Protein AF-Q1WTJ3-F1 (afdb_monomer_lite)

pLDDT: mean 70.71, std 21.6, range [23.3, 94.62]

Sequence (331 aa):
MAYNENQNPNLGESTILMFKDIYRYGKRMGRADYWWGMLGIAILTFIDILVYSLIPETWLGDCLCSGIALVLFLAYLSATARRLRDVGYSGWLTLMAIIPYCIGSVILLFFTIKPSKQESNAYLEDTQSSTGKFFTQSKNMIFGTLAAIALLFGAVYAASNYSNDGSKGSNYSSTTSTGDDDLNDTSSDEDDDDDYDDDDDESSSSSESSSSEESDEEDESSSSSEIEESYDPNITWDELARNPKNHEGDNIQISGSVMQVDEDSKVLLVEMNGDVDQLVQVDLNSSNSNNRILEGDYVTVKGMYFGVTSYTTVMGDKNTVPEIDASDVSR

InterPro domains:
  IPR008523 Protein of unknown function DUF805 [PF05656] (27-123)
  IPR008523 Protein of unknown function DUF805 [PTHR34980] (26-131)

Secondary structure (DSSP, 8-state):
------SS--HHHHHHHHHHTTT-TT----HHHHHHHHHHHHHHHHHHHHHHTTS-S-HHHHHHHHHHHHHHHHHHHHHHHHHHHHHTS-GGGGGGGGSTTTHHHHHHHHHHHSPP--SS-GGGS-PPPHHHHHTTS-TTHHHHHHHHHHHHHHHHHHHHHHTSSS-----------------------------------------------------------------BS---HHHHHH-GGGTTT-EEEEEEEEEEEETTTTEEEEEETT-TTSEEEEE--TTS--S---TT-EEEEEEEEEEEEEEE-TTS-EEEEEEEEEEEEE-

Organism: Ligilactobacillus salivarius (strain UCC118) (NCBI:txid362948)

Foldseek 3Di:
DDAPEDPDQALVVLLVVLLQCLLVLLHAYDLSSLVSNVVNLVVVLVVLVVVLVVDPPDLLNVLLSVLSVVLSVSSVLSSLLNLLLQQQHHSVLSCLVVPPPCPSVVVSVVSSPDHGDPPPRPSPPPDDDPVSCVVNVDRCCSVVSSVVSSVVSVVVVVVVVVVPVDDPDDDPDDDDDDDDDDDDDDDDDDDDDDDDDDDDDDDDDDDDDDDDDDDDDDDDDDDDDDDPQPADAPDDLCCLQVPVVVQAFPWHKFKFFFADADPVQRKTWGDGPPDPVSIEIEREDPPECPDDDDGGDIKMFIFGWRGWDWDADPVRDIDIGTYGHTPDMDD

Structure (mmCIF, N/CA/C/O backbone):
data_AF-Q1WTJ3-F1
#
_entry.id   AF-Q1WTJ3-F1
#
loop_
_atom_site.group_PDB
_atom_site.id
_atom_site.type_symbol
_atom_site.label_atom_id
_atom_site.label_alt_id
_atom_site.label_comp_id
_atom_site.label_asym_id
_atom_site.label_entity_id
_atom_site.label_seq_id
_atom_site.pdbx_PDB_ins_code
_atom_site.Cartn_x
_atom_site.Cartn_y
_atom_site.Cartn_z
_atom_site.occupancy
_atom_site.B_iso_or_equiv
_atom_site.auth_seq_id
_atom_site.auth_comp_id
_atom_site.auth_asym_id
_atom_site.auth_atom_id
_atom_site.pdbx_PDB_model_num
ATOM 1 N N . MET A 1 1 ? -22.064 18.129 -0.227 1.00 50.03 1 MET A N 1
ATOM 2 C CA . MET A 1 1 ? -20.802 18.555 -0.886 1.00 50.03 1 MET A CA 1
ATOM 3 C C . MET A 1 1 ? -21.007 18.583 -2.398 1.00 50.03 1 MET A C 1
ATOM 5 O O . MET A 1 1 ? -21.798 17.779 -2.880 1.00 50.03 1 MET A O 1
ATOM 9 N N . ALA A 1 2 ? -20.352 19.488 -3.133 1.00 46.38 2 ALA A N 1
ATOM 10 C CA . ALA A 1 2 ? -20.437 19.521 -4.599 1.00 46.38 2 ALA A CA 1
ATOM 11 C C . ALA A 1 2 ? -19.743 18.298 -5.230 1.00 46.38 2 ALA A C 1
ATOM 13 O O . ALA A 1 2 ? -18.789 17.765 -4.659 1.00 46.38 2 ALA A O 1
ATOM 14 N N . TYR A 1 3 ? -20.207 17.867 -6.405 1.00 57.31 3 TYR A N 1
ATOM 15 C CA . TYR A 1 3 ? -19.486 16.878 -7.205 1.00 57.31 3 TYR A CA 1
ATOM 16 C C . TYR A 1 3 ? -18.145 17.457 -7.677 1.00 57.31 3 TYR A C 1
ATOM 18 O O . TYR A 1 3 ? -18.071 18.607 -8.103 1.00 57.31 3 TYR A O 1
ATOM 26 N N . ASN A 1 4 ? -17.096 16.634 -7.661 1.00 61.53 4 ASN A N 1
ATOM 27 C CA . ASN A 1 4 ? -15.851 16.882 -8.391 1.00 61.53 4 ASN A CA 1
ATOM 28 C C . ASN A 1 4 ? -16.052 16.376 -9.835 1.00 61.53 4 ASN A C 1
ATOM 30 O O . ASN A 1 4 ? -15.352 15.473 -10.280 1.00 61.53 4 ASN A O 1
ATOM 34 N N . GLU A 1 5 ? -17.095 16.883 -10.498 1.00 62.84 5 GLU A N 1
ATOM 35 C CA . GLU A 1 5 ? -17.446 16.600 -11.894 1.00 62.84 5 GLU A CA 1
ATOM 36 C C . GLU A 1 5 ? -16.882 17.711 -12.777 1.00 62.84 5 GLU A C 1
ATOM 38 O O . GLU A 1 5 ? -17.063 18.896 -12.477 1.00 62.84 5 GLU A O 1
ATOM 43 N N . ASN A 1 6 ? -16.204 17.348 -13.866 1.00 66.62 6 ASN A N 1
ATOM 44 C CA . ASN A 1 6 ? -15.847 18.336 -14.879 1.00 66.62 6 ASN A CA 1
ATOM 45 C C . ASN A 1 6 ? -17.093 18.653 -15.726 1.00 66.62 6 ASN A C 1
ATOM 47 O O . ASN A 1 6 ? -17.846 17.749 -16.084 1.00 66.62 6 ASN A O 1
ATOM 51 N N . GLN A 1 7 ? -17.324 19.926 -16.066 1.00 67.50 7 GLN A N 1
ATOM 52 C CA . GLN A 1 7 ? -18.490 20.323 -16.873 1.00 67.50 7 GLN A CA 1
ATOM 53 C C . GLN A 1 7 ? -18.476 19.674 -18.264 1.00 67.50 7 GLN A C 1
ATOM 55 O O . GLN A 1 7 ? -19.534 19.387 -18.817 1.00 67.50 7 GLN A O 1
ATOM 60 N N . ASN A 1 8 ? -17.280 19.417 -18.802 1.00 76.31 8 ASN A N 1
ATOM 61 C CA . ASN A 1 8 ? -17.065 18.660 -20.030 1.00 76.31 8 ASN A CA 1
ATOM 62 C C . ASN A 1 8 ? -16.080 17.513 -19.730 1.00 76.31 8 ASN A C 1
ATOM 64 O O . ASN A 1 8 ? -14.866 17.716 -19.832 1.00 76.31 8 ASN A O 1
ATOM 68 N N . PRO A 1 9 ? -16.565 16.333 -19.302 1.00 76.94 9 PRO A N 1
ATOM 69 C CA . PRO A 1 9 ? -15.709 15.207 -18.948 1.00 76.94 9 PRO A CA 1
ATOM 70 C C . PRO A 1 9 ? -15.077 14.623 -20.218 1.00 76.94 9 PRO A C 1
ATOM 72 O O . PRO A 1 9 ? -15.776 14.161 -21.121 1.00 76.94 9 PRO A O 1
ATOM 75 N N . ASN A 1 10 ? -13.748 14.674 -20.277 1.00 86.88 10 ASN A N 1
ATOM 76 C CA . ASN A 1 10 ? -12.915 14.333 -21.429 1.00 86.88 10 ASN A CA 1
ATOM 77 C C . ASN A 1 10 ? -11.779 13.408 -20.980 1.00 86.88 10 ASN A C 1
ATOM 79 O O . ASN A 1 10 ? -11.261 13.583 -19.878 1.00 86.88 10 ASN A O 1
ATOM 83 N N . LEU A 1 11 ? -11.319 12.510 -21.862 1.00 87.19 11 LEU A N 1
ATOM 84 C CA . LEU A 1 11 ? -10.257 11.525 -21.591 1.00 87.19 11 LEU A CA 1
ATOM 85 C C . LEU A 1 11 ? -9.095 12.082 -20.744 1.00 87.19 11 LEU A C 1
ATOM 87 O O . LEU A 1 11 ? -8.837 11.574 -19.656 1.00 87.19 11 LEU A O 1
ATOM 91 N N . GLY A 1 12 ? -8.422 13.140 -21.212 1.00 84.50 12 GLY A N 1
ATOM 92 C CA . GLY A 1 12 ? -7.275 13.732 -20.512 1.00 84.50 12 GLY A CA 1
ATOM 93 C C . GLY A 1 12 ? -7.642 14.351 -19.160 1.00 84.50 12 GLY A C 1
ATOM 94 O O . GLY A 1 12 ? -7.034 14.014 -18.149 1.00 84.50 12 GLY A O 1
ATOM 95 N N . GLU A 1 13 ? -8.672 15.199 -19.125 1.00 85.12 13 GLU A N 1
ATOM 96 C CA . GLU A 1 13 ? -9.146 15.878 -17.910 1.00 85.12 13 GLU A CA 1
ATOM 97 C C . GLU A 1 13 ? -9.541 14.894 -16.804 1.00 85.12 13 GLU A C 1
ATOM 99 O O . GLU A 1 13 ? -9.054 14.993 -15.679 1.00 85.12 13 GLU A O 1
ATOM 104 N N . SER A 1 14 ? -10.383 13.910 -17.123 1.00 85.25 14 SER A N 1
ATOM 105 C CA . SER A 1 14 ? -10.870 12.922 -16.158 1.00 85.25 14 SER A CA 1
ATOM 106 C C . SER A 1 14 ? -9.753 11.978 -15.687 1.00 85.25 14 SER A C 1
ATOM 108 O O . SER A 1 14 ? -9.741 11.561 -14.530 1.00 85.25 14 SER A O 1
ATOM 110 N N . THR A 1 15 ? -8.760 11.701 -16.538 1.00 85.56 15 THR A N 1
ATOM 111 C CA . THR A 1 15 ? -7.556 10.935 -16.167 1.00 85.56 15 THR A CA 1
ATOM 112 C C . THR A 1 15 ? -6.660 11.734 -15.218 1.00 85.56 15 THR A C 1
ATOM 114 O O . THR A 1 15 ? -6.313 11.251 -14.141 1.00 85.56 15 THR A O 1
ATOM 117 N N . ILE A 1 16 ? -6.354 12.994 -15.548 1.00 84.69 16 ILE A N 1
ATOM 118 C CA . ILE A 1 16 ? -5.604 13.913 -14.674 1.00 84.69 16 ILE A CA 1
ATOM 119 C C . ILE A 1 16 ? -6.334 14.099 -13.335 1.00 84.69 16 ILE A C 1
ATOM 121 O O . ILE A 1 16 ? -5.693 14.171 -12.287 1.00 84.69 16 ILE A O 1
ATOM 125 N N . LEU A 1 17 ? -7.671 14.131 -13.341 1.00 82.75 17 LEU A N 1
ATOM 126 C CA . LEU A 1 17 ? -8.494 14.184 -12.135 1.00 82.75 17 LEU A CA 1
ATOM 127 C C . LEU A 1 17 ? -8.312 12.939 -11.255 1.00 82.75 17 LEU A C 1
ATOM 129 O O . LEU A 1 17 ? -8.154 13.092 -10.044 1.00 82.75 17 LEU A O 1
ATOM 133 N N . MET A 1 18 ? -8.272 11.735 -11.843 1.00 83.44 18 MET A N 1
ATOM 134 C CA . MET A 1 18 ? -7.990 10.501 -11.100 1.00 83.44 18 MET A CA 1
ATOM 135 C C . MET A 1 18 ? -6.618 10.542 -10.420 1.00 83.44 18 MET A C 1
ATOM 137 O O . MET A 1 18 ? -6.564 10.294 -9.217 1.00 83.44 18 MET A O 1
ATOM 141 N N . PHE A 1 19 ? -5.549 10.914 -11.141 1.00 84.12 19 PHE A N 1
ATOM 142 C CA . PHE A 1 19 ? -4.192 11.023 -10.579 1.00 84.12 19 PHE A CA 1
ATOM 143 C C . PHE A 1 19 ? -4.094 12.094 -9.482 1.00 84.12 19 PHE A C 1
ATOM 145 O O . PHE A 1 19 ? -3.638 11.820 -8.372 1.00 84.12 19 PHE A O 1
ATOM 152 N N . LYS A 1 20 ? -4.586 13.308 -9.754 1.00 82.62 20 LYS A N 1
ATOM 153 C CA . LYS A 1 20 ? -4.566 14.452 -8.823 1.00 82.62 20 LYS A CA 1
ATOM 154 C C . LYS A 1 20 ? -5.267 14.164 -7.491 1.00 82.62 20 LYS A C 1
ATOM 156 O O . LYS A 1 20 ? -4.899 14.739 -6.468 1.00 82.62 20 LYS A O 1
ATOM 161 N N . ASP A 1 21 ? -6.288 13.309 -7.505 1.00 81.00 21 ASP A N 1
ATOM 162 C CA . ASP A 1 21 ? -7.094 12.979 -6.333 1.00 81.00 21 ASP A CA 1
ATOM 163 C C . ASP A 1 21 ? -6.850 11.552 -5.779 1.00 81.00 21 ASP A C 1
ATOM 165 O O . ASP A 1 21 ? -7.621 11.149 -4.909 1.00 81.00 21 ASP A O 1
ATOM 169 N N . ILE A 1 22 ? -5.793 10.809 -6.187 1.00 80.94 22 ILE A N 1
ATOM 170 C CA . ILE A 1 22 ? -5.495 9.414 -5.741 1.00 80.94 22 ILE A CA 1
ATOM 171 C C . ILE A 1 22 ? -5.757 9.222 -4.240 1.00 80.94 22 ILE A C 1
ATOM 173 O O . ILE A 1 22 ? -6.676 8.505 -3.845 1.00 80.94 22 ILE A O 1
ATOM 177 N N . TYR A 1 23 ? -5.029 9.952 -3.401 1.00 77.75 23 TYR A N 1
ATOM 178 C CA . TYR A 1 23 ? -5.097 9.815 -1.944 1.00 77.75 23 TYR A CA 1
ATOM 179 C C . TYR A 1 23 ? -6.317 10.534 -1.326 1.00 77.75 23 TYR A C 1
ATOM 181 O O . TYR A 1 23 ? -6.613 10.383 -0.143 1.00 77.75 23 TYR A O 1
ATOM 189 N N . ARG A 1 24 ? -7.072 11.314 -2.118 1.00 75.06 24 ARG A N 1
ATOM 190 C CA . ARG A 1 24 ? -8.213 12.138 -1.675 1.00 75.06 24 ARG A CA 1
ATOM 191 C C . ARG A 1 24 ? -9.507 11.322 -1.668 1.00 75.06 24 ARG A C 1
ATOM 193 O O . ARG A 1 24 ? -10.434 11.565 -2.437 1.00 75.06 24 ARG A O 1
ATOM 200 N N . TYR A 1 25 ? -9.572 10.344 -0.767 1.00 67.62 25 TYR A N 1
ATOM 201 C CA . TYR A 1 25 ? -10.666 9.367 -0.678 1.00 67.62 25 TYR A CA 1
ATOM 202 C C . TYR A 1 25 ? -12.051 9.954 -0.358 1.00 67.62 25 TYR A C 1
ATOM 204 O O . TYR A 1 25 ? -13.052 9.405 -0.810 1.00 67.62 25 TYR A O 1
ATOM 212 N N . GLY A 1 26 ? -12.123 11.080 0.360 1.00 64.06 26 GLY A N 1
ATOM 213 C CA . GLY A 1 26 ? -13.377 11.778 0.701 1.00 64.06 26 GLY A CA 1
ATOM 214 C C . GLY A 1 26 ? -13.962 12.641 -0.431 1.00 64.06 26 GLY A C 1
ATOM 215 O O . GLY A 1 26 ? -14.617 13.643 -0.161 1.00 64.06 26 GLY A O 1
ATOM 216 N N . LYS A 1 27 ? -13.666 12.327 -1.699 1.00 71.25 27 LYS A N 1
ATOM 217 C CA . LYS A 1 27 ? -14.200 13.027 -2.880 1.00 71.25 27 LYS A CA 1
ATOM 218 C C . LYS A 1 27 ? -15.132 12.124 -3.687 1.00 71.25 27 LYS A C 1
ATOM 220 O O . LYS A 1 27 ? -14.798 10.978 -3.973 1.00 71.25 27 LYS A O 1
ATOM 225 N N . ARG A 1 28 ? -16.255 12.700 -4.121 1.00 72.25 28 ARG A N 1
ATOM 226 C CA . ARG A 1 28 ? -17.214 12.105 -5.067 1.00 72.25 28 ARG A CA 1
ATOM 227 C C . ARG A 1 28 ? -16.708 12.222 -6.504 1.00 72.25 28 ARG A C 1
ATOM 229 O O . ARG A 1 28 ? -16.070 13.221 -6.827 1.00 72.25 28 ARG A O 1
ATOM 236 N N . MET A 1 29 ? -17.029 11.265 -7.369 1.00 76.44 29 MET A N 1
ATOM 237 C CA . MET A 1 29 ? -16.642 11.261 -8.782 1.00 76.44 29 MET A CA 1
ATOM 238 C C . MET A 1 29 ? -17.829 10.905 -9.688 1.00 76.44 29 MET A C 1
ATOM 240 O O . MET A 1 29 ? -18.529 9.909 -9.480 1.00 76.44 29 MET A O 1
ATOM 244 N N . GLY A 1 30 ? -18.055 11.734 -10.709 1.00 77.94 30 GLY A N 1
ATOM 245 C CA . GLY A 1 30 ? -19.142 11.542 -11.665 1.00 77.94 30 GLY A CA 1
ATOM 246 C C . GLY A 1 30 ? -19.011 10.255 -12.470 1.00 77.94 30 GLY A C 1
ATOM 247 O O . GLY A 1 30 ? -17.920 9.707 -12.634 1.00 77.94 30 GLY A O 1
ATOM 248 N N . ARG A 1 31 ? -20.129 9.762 -13.021 1.00 82.44 31 ARG A N 1
ATOM 249 C CA . ARG A 1 31 ? -20.095 8.531 -13.837 1.00 82.44 31 ARG A CA 1
ATOM 250 C C . ARG A 1 31 ? -19.267 8.720 -15.108 1.00 82.44 31 ARG A C 1
ATOM 252 O O . ARG A 1 31 ? -18.535 7.814 -15.485 1.00 82.44 31 ARG A O 1
ATOM 259 N N . ALA A 1 32 ? -19.392 9.881 -15.748 1.00 83.50 32 ALA A N 1
ATOM 260 C CA . ALA A 1 32 ? -18.650 10.207 -16.960 1.00 83.50 32 ALA A CA 1
ATOM 261 C C . ALA A 1 32 ? -17.147 10.338 -16.675 1.00 83.50 32 ALA A C 1
ATOM 263 O O . ALA A 1 32 ? -16.358 9.689 -17.353 1.00 83.50 32 ALA A O 1
ATOM 264 N N . ASP A 1 33 ? -16.758 11.073 -15.626 1.00 83.75 33 ASP A N 1
ATOM 265 C CA . ASP A 1 33 ? -15.355 11.169 -15.201 1.00 83.75 33 ASP A CA 1
ATOM 266 C C . ASP A 1 33 ? -14.764 9.808 -14.797 1.00 83.75 33 ASP A C 1
ATOM 268 O O . ASP A 1 33 ? -13.623 9.511 -15.146 1.00 83.75 33 ASP A O 1
ATOM 272 N N . TYR A 1 34 ? -15.542 8.934 -14.141 1.00 87.31 34 TYR A N 1
ATOM 273 C CA . TYR A 1 34 ? -15.110 7.559 -13.879 1.00 87.31 34 TYR A CA 1
ATOM 274 C C . TYR A 1 34 ? -14.820 6.798 -15.179 1.00 87.31 34 TYR A C 1
ATOM 276 O O . TYR A 1 34 ? -13.725 6.268 -15.325 1.00 87.31 34 TYR A O 1
ATOM 284 N N . TRP A 1 35 ? -15.747 6.757 -16.142 1.00 88.56 35 TRP A N 1
ATOM 285 C CA . TRP A 1 35 ? -15.538 5.984 -17.375 1.00 88.56 35 TRP A CA 1
ATOM 286 C C . TRP A 1 35 ? -14.456 6.572 -18.293 1.00 88.56 35 TRP A C 1
ATOM 288 O O . TRP A 1 35 ? -13.685 5.808 -18.871 1.00 88.56 35 TRP A O 1
ATOM 298 N N . TRP A 1 36 ? -14.332 7.900 -18.382 1.00 89.06 36 TRP A N 1
ATOM 299 C CA . TRP A 1 36 ? -13.250 8.541 -19.137 1.00 89.06 36 TRP A CA 1
ATOM 300 C C . TRP A 1 36 ? -11.880 8.340 -18.487 1.00 89.06 36 TRP A C 1
ATOM 302 O O . TRP A 1 36 ? -10.930 8.002 -19.188 1.00 89.06 36 TRP A O 1
ATOM 312 N N . GLY A 1 37 ? -11.765 8.483 -17.163 1.00 88.44 37 GLY A N 1
ATOM 313 C CA . GLY A 1 37 ? -10.508 8.206 -16.463 1.00 88.44 37 GLY A CA 1
ATOM 314 C C . GLY A 1 37 ? -10.137 6.718 -16.479 1.00 88.44 37 GLY A C 1
ATOM 315 O O . GLY A 1 37 ? -8.971 6.387 -16.664 1.00 88.44 37 GLY A O 1
ATOM 316 N N . MET A 1 38 ? -11.119 5.809 -16.399 1.00 88.06 38 MET A N 1
ATOM 317 C CA . MET A 1 38 ? -10.906 4.365 -16.586 1.00 88.06 38 MET A CA 1
ATOM 318 C C . MET A 1 38 ? -10.347 4.042 -17.976 1.00 88.06 38 MET A C 1
ATOM 320 O O . MET A 1 38 ? -9.427 3.235 -18.087 1.00 88.06 38 MET A O 1
ATOM 324 N N . LEU A 1 39 ? -10.868 4.681 -19.031 1.00 89.81 39 LEU A N 1
ATOM 325 C CA . LEU A 1 39 ? -10.349 4.528 -20.391 1.00 89.81 39 LEU A CA 1
ATOM 326 C C . LEU A 1 39 ? -8.919 5.078 -20.518 1.00 89.81 39 LEU A C 1
ATOM 328 O O . LEU A 1 39 ? -8.086 4.463 -21.177 1.00 89.81 39 LEU A O 1
ATOM 332 N N . GLY A 1 40 ? -8.609 6.197 -19.858 1.00 90.31 40 GLY A N 1
ATOM 333 C CA . GLY A 1 40 ? -7.256 6.753 -19.837 1.00 90.31 40 GLY A CA 1
ATOM 334 C C . GLY A 1 40 ? -6.251 5.886 -19.081 1.00 90.31 40 GLY A C 1
ATOM 335 O O . GLY A 1 40 ? -5.160 5.656 -19.595 1.00 90.31 40 GLY A O 1
ATOM 336 N N . ILE A 1 41 ? -6.622 5.332 -17.920 1.00 90.25 41 ILE A N 1
ATOM 337 C CA . ILE A 1 41 ? -5.793 4.347 -17.206 1.00 90.25 41 ILE A CA 1
ATOM 338 C C . ILE A 1 41 ? -5.574 3.106 -18.081 1.00 90.25 41 ILE A C 1
ATOM 340 O O . ILE A 1 41 ? -4.437 2.672 -18.207 1.00 90.25 41 ILE A O 1
ATOM 344 N N . ALA A 1 42 ? -6.612 2.587 -18.748 1.00 90.62 42 ALA A N 1
ATOM 345 C CA . ALA A 1 42 ? -6.483 1.435 -19.645 1.00 90.62 42 ALA A CA 1
ATOM 346 C C . ALA A 1 42 ? -5.518 1.697 -20.822 1.00 90.62 42 ALA A C 1
ATOM 348 O O . ALA A 1 42 ? -4.716 0.831 -21.172 1.00 90.62 42 ALA A O 1
ATOM 349 N N . ILE A 1 43 ? -5.551 2.904 -21.402 1.00 93.00 43 ILE A N 1
ATOM 350 C CA . ILE A 1 43 ? -4.598 3.333 -22.438 1.00 93.00 43 ILE A CA 1
ATOM 351 C C . ILE A 1 43 ? -3.179 3.440 -21.866 1.00 93.00 43 ILE A C 1
ATOM 353 O O . ILE A 1 43 ? -2.243 2.963 -22.501 1.00 93.00 43 ILE A O 1
ATOM 357 N N . LEU A 1 44 ? -3.005 4.005 -20.667 1.00 91.88 44 LEU A N 1
ATOM 358 C CA . LEU A 1 44 ? -1.695 4.092 -20.014 1.00 91.88 44 LEU A CA 1
ATOM 359 C C . LEU A 1 44 ? -1.121 2.706 -19.694 1.00 91.88 44 LEU A C 1
ATOM 361 O O . LEU A 1 44 ? 0.037 2.469 -20.010 1.00 91.88 44 LEU A O 1
ATOM 365 N N . THR A 1 45 ? -1.919 1.764 -19.178 1.00 90.62 45 THR A N 1
ATOM 366 C CA . THR A 1 45 ? -1.469 0.375 -18.961 1.00 90.62 45 THR A CA 1
ATOM 367 C C . THR A 1 45 ? -1.144 -0.346 -20.269 1.00 90.62 45 THR A C 1
ATOM 369 O O . THR A 1 45 ? -0.244 -1.174 -20.302 1.00 90.62 45 THR A O 1
ATOM 372 N N . PHE A 1 46 ? -1.839 -0.035 -21.369 1.00 93.12 46 PHE A N 1
ATOM 373 C CA . PHE A 1 46 ? -1.506 -0.604 -22.676 1.00 93.12 46 PHE A CA 1
ATOM 374 C C . PHE A 1 46 ? -0.189 -0.038 -23.228 1.00 93.12 46 PHE A C 1
ATOM 376 O O . PHE A 1 46 ? 0.604 -0.786 -23.789 1.00 93.12 46 PHE A O 1
ATOM 383 N N . ILE A 1 47 ? 0.067 1.262 -23.040 1.00 92.50 47 ILE A N 1
ATOM 384 C CA . ILE A 1 47 ? 1.346 1.896 -23.392 1.00 92.50 47 ILE A CA 1
ATOM 385 C C . ILE A 1 47 ? 2.484 1.317 -22.545 1.00 92.50 47 ILE A C 1
ATOM 387 O O . ILE A 1 47 ? 3.532 1.012 -23.097 1.00 92.50 47 ILE A O 1
ATOM 391 N N . ASP A 1 48 ? 2.270 1.125 -21.244 1.00 90.44 48 ASP A N 1
ATOM 392 C CA . ASP A 1 48 ? 3.235 0.535 -20.308 1.00 90.44 48 ASP A CA 1
ATOM 393 C C . ASP A 1 48 ? 3.638 -0.893 -20.729 1.00 90.44 48 ASP A C 1
ATOM 395 O O . ASP A 1 48 ? 4.819 -1.177 -20.908 1.00 90.44 48 ASP A O 1
ATOM 399 N N . ILE A 1 49 ? 2.661 -1.753 -21.049 1.00 90.56 49 ILE A N 1
ATOM 400 C CA . ILE A 1 49 ? 2.897 -3.110 -21.584 1.00 90.56 49 ILE A CA 1
ATOM 401 C C . ILE A 1 49 ? 3.618 -3.081 -22.947 1.00 90.56 49 ILE A C 1
ATOM 403 O O . ILE A 1 49 ? 4.471 -3.926 -23.219 1.00 90.56 49 ILE A O 1
ATOM 407 N N . LEU A 1 50 ? 3.293 -2.118 -23.817 1.00 92.56 50 LEU A N 1
ATOM 408 C CA . LEU A 1 50 ? 3.942 -1.956 -25.125 1.00 92.56 50 LEU A CA 1
ATOM 409 C C . LEU A 1 50 ? 5.407 -1.516 -24.958 1.00 92.56 50 LEU A C 1
ATOM 411 O O . LEU A 1 50 ? 6.288 -2.061 -25.614 1.00 92.56 50 LEU A O 1
ATOM 415 N N . VAL A 1 51 ? 5.671 -0.569 -24.053 1.00 89.62 51 VAL A N 1
ATOM 416 C CA . VAL A 1 51 ? 7.021 -0.109 -23.696 1.00 89.62 51 VAL A CA 1
ATOM 417 C C . VAL A 1 51 ? 7.835 -1.244 -23.081 1.00 89.62 51 VAL A C 1
ATOM 419 O O . VAL A 1 51 ? 8.964 -1.457 -23.515 1.00 89.62 51 VAL A O 1
ATOM 422 N N . TYR A 1 52 ? 7.254 -2.018 -22.160 1.00 88.44 52 TYR A N 1
ATOM 423 C CA . TYR A 1 52 ? 7.884 -3.212 -21.593 1.00 88.44 52 TYR A CA 1
ATOM 424 C C . TYR A 1 52 ? 8.313 -4.193 -22.696 1.00 88.44 52 TYR A C 1
ATOM 426 O O . TYR A 1 52 ? 9.485 -4.532 -22.797 1.00 88.44 52 TYR A O 1
ATOM 434 N N . SER A 1 53 ? 7.410 -4.517 -23.629 1.00 87.88 53 SER A N 1
ATOM 435 C CA . SER A 1 53 ? 7.679 -5.392 -24.784 1.00 87.88 53 SER A CA 1
ATOM 436 C C . SER A 1 53 ? 8.685 -4.841 -25.822 1.00 87.88 53 SER A C 1
ATOM 438 O O . SER A 1 53 ? 8.944 -5.516 -26.823 1.00 87.88 53 SER A O 1
ATOM 440 N N . LEU A 1 54 ? 9.217 -3.625 -25.646 1.00 88.38 54 LEU A N 1
ATOM 441 C CA . LEU A 1 54 ? 10.234 -3.007 -26.513 1.00 88.38 54 LEU A CA 1
ATOM 442 C C . LEU A 1 54 ? 11.580 -2.770 -25.811 1.00 88.38 54 LEU A C 1
ATOM 444 O O . LEU A 1 54 ? 12.576 -2.505 -26.489 1.00 88.38 54 LEU A O 1
ATOM 448 N N . ILE A 1 55 ? 11.618 -2.823 -24.481 1.00 86.62 55 ILE A N 1
ATOM 449 C CA . ILE A 1 55 ? 12.835 -2.674 -23.681 1.00 86.62 55 ILE A CA 1
ATOM 450 C C . ILE A 1 55 ? 13.515 -4.054 -23.586 1.00 86.62 55 ILE A C 1
ATOM 452 O O . ILE A 1 55 ? 12.822 -5.057 -23.445 1.00 86.62 55 ILE A O 1
ATOM 456 N N . PRO A 1 56 ? 14.854 -4.157 -23.694 1.00 82.81 56 PRO A N 1
ATOM 457 C CA . PRO A 1 56 ? 15.537 -5.426 -23.459 1.00 82.81 56 PRO A CA 1
ATOM 458 C C . PRO A 1 56 ? 15.361 -5.870 -22.003 1.00 82.81 56 PRO A C 1
ATOM 460 O O . PRO A 1 56 ? 15.521 -5.051 -21.097 1.00 82.81 56 PRO A O 1
ATOM 463 N N . GLU A 1 57 ? 15.096 -7.163 -21.800 1.00 80.62 57 GLU A N 1
ATOM 464 C CA . GLU A 1 57 ? 14.920 -7.802 -20.487 1.00 80.62 57 GLU A CA 1
ATOM 465 C C . GLU A 1 57 ? 16.087 -7.438 -19.554 1.00 80.62 57 GLU A C 1
ATOM 467 O O . GLU A 1 57 ? 17.219 -7.906 -19.707 1.00 80.62 57 GLU A O 1
ATOM 472 N N . THR A 1 58 ? 15.830 -6.514 -18.632 1.00 83.50 58 THR A N 1
ATOM 473 C CA . THR A 1 58 ? 16.831 -5.902 -17.759 1.00 83.50 58 THR A CA 1
ATOM 474 C C . THR A 1 58 ? 16.158 -5.519 -16.457 1.00 83.50 58 THR A C 1
ATOM 476 O O . THR A 1 58 ? 15.151 -4.815 -16.469 1.00 83.50 58 THR A O 1
ATOM 479 N N . TRP A 1 59 ? 16.774 -5.891 -15.332 1.00 78.56 59 TRP A N 1
ATOM 480 C CA . TRP A 1 59 ? 16.221 -5.663 -13.993 1.00 78.56 59 TRP A CA 1
ATOM 481 C C . TRP A 1 59 ? 15.737 -4.220 -13.777 1.00 78.56 59 TRP A C 1
ATOM 483 O O . TRP A 1 59 ? 14.666 -3.998 -13.227 1.00 78.56 59 TRP A O 1
ATOM 493 N N . LEU A 1 60 ? 16.477 -3.221 -14.268 1.00 78.44 60 LEU A N 1
ATOM 494 C CA . LEU A 1 60 ? 16.094 -1.814 -14.147 1.00 78.44 60 LEU A CA 1
ATOM 495 C C . LEU A 1 60 ? 14.841 -1.472 -14.977 1.00 78.44 60 LEU A C 1
ATOM 497 O O . LEU A 1 60 ? 14.023 -0.665 -14.537 1.00 78.44 60 LEU A O 1
ATOM 501 N N . GLY A 1 61 ? 14.673 -2.091 -16.149 1.00 80.12 61 GLY A N 1
ATOM 502 C CA . GLY A 1 61 ? 13.466 -1.999 -16.971 1.00 80.12 61 GLY A CA 1
ATOM 503 C C . GLY A 1 61 ? 12.263 -2.671 -16.307 1.00 80.12 61 GLY A C 1
ATOM 504 O O . GLY A 1 61 ? 11.205 -2.046 -16.211 1.00 80.12 61 GLY A O 1
ATOM 505 N N . ASP A 1 62 ? 12.442 -3.882 -15.769 1.00 81.69 62 ASP A N 1
ATOM 506 C CA . ASP A 1 62 ? 11.421 -4.607 -14.998 1.00 81.69 62 ASP A CA 1
ATOM 507 C C . ASP A 1 62 ? 10.940 -3.785 -13.794 1.00 81.69 62 ASP A C 1
ATOM 509 O O . ASP A 1 62 ? 9.738 -3.575 -13.609 1.00 81.69 62 ASP A O 1
ATOM 513 N N . CYS A 1 63 ? 11.870 -3.258 -12.993 1.00 82.56 63 CYS A N 1
ATOM 514 C CA . CYS A 1 63 ? 11.577 -2.442 -11.813 1.00 82.56 63 CYS A CA 1
ATOM 515 C C . CYS A 1 63 ? 10.900 -1.107 -12.171 1.00 82.56 63 CYS A C 1
ATOM 517 O O . CYS A 1 63 ? 10.018 -0.649 -11.442 1.00 82.56 63 CYS A O 1
ATOM 519 N N . LEU A 1 64 ? 11.266 -0.486 -13.300 1.00 83.44 64 LEU A N 1
ATOM 520 C CA . LEU A 1 64 ? 10.628 0.747 -13.770 1.00 83.44 64 LEU A CA 1
ATOM 521 C C . LEU A 1 64 ? 9.180 0.494 -14.217 1.00 83.44 64 LEU A C 1
ATOM 523 O O . LEU A 1 64 ? 8.271 1.186 -13.758 1.00 83.44 64 LEU A O 1
ATOM 527 N N . CYS A 1 65 ? 8.959 -0.498 -15.086 1.00 85.50 65 CYS A N 1
ATOM 528 C CA . CYS A 1 65 ? 7.637 -0.787 -15.647 1.00 85.50 65 CYS A CA 1
ATOM 529 C C . CYS A 1 65 ? 6.691 -1.329 -14.568 1.00 85.50 65 CYS A C 1
ATOM 531 O O . CYS A 1 65 ? 5.583 -0.827 -14.410 1.00 85.50 65 CYS A O 1
ATOM 533 N N . SER A 1 66 ? 7.145 -2.264 -13.724 1.00 84.06 66 SER A N 1
ATOM 534 C CA . SER A 1 66 ? 6.342 -2.743 -12.587 1.00 84.06 66 SER A CA 1
ATOM 535 C C . SER A 1 66 ? 6.013 -1.631 -11.579 1.00 84.06 66 SER A C 1
ATOM 537 O O . SER A 1 66 ? 4.898 -1.593 -11.051 1.00 84.06 66 SER A O 1
ATOM 539 N N . GLY A 1 67 ? 6.920 -0.669 -11.362 1.00 85.69 67 GLY A N 1
ATOM 540 C CA . GLY A 1 67 ? 6.656 0.518 -10.548 1.00 85.69 67 GLY A CA 1
ATOM 541 C C . GLY A 1 67 ? 5.593 1.451 -11.141 1.00 85.69 67 GLY A C 1
ATOM 542 O O . GLY A 1 67 ? 4.716 1.929 -10.415 1.00 85.69 67 GLY A O 1
ATOM 543 N N . ILE A 1 68 ? 5.617 1.671 -12.460 1.00 86.94 68 ILE A N 1
ATOM 544 C CA . ILE A 1 68 ? 4.586 2.434 -13.182 1.00 86.94 68 ILE A CA 1
ATOM 545 C C . ILE A 1 68 ? 3.243 1.692 -13.119 1.00 86.94 68 ILE A C 1
ATOM 547 O O . ILE A 1 68 ? 2.247 2.277 -12.681 1.00 86.94 68 ILE A O 1
ATOM 551 N N . ALA A 1 69 ? 3.217 0.399 -13.451 1.00 88.06 69 ALA A N 1
ATOM 552 C CA . ALA A 1 69 ? 2.037 -0.457 -13.366 1.00 88.06 69 ALA A CA 1
ATOM 553 C C . ALA A 1 69 ? 1.397 -0.440 -11.966 1.00 88.06 69 ALA A C 1
ATOM 555 O O . ALA A 1 69 ? 0.173 -0.344 -11.849 1.00 88.06 69 ALA A O 1
ATOM 556 N N . LEU A 1 70 ? 2.198 -0.454 -10.893 1.00 87.75 70 LEU A N 1
ATOM 557 C CA . LEU A 1 70 ? 1.694 -0.389 -9.518 1.00 87.75 70 LEU A CA 1
ATOM 558 C C . LEU A 1 70 ? 1.066 0.978 -9.193 1.00 87.75 70 LEU A C 1
ATOM 560 O O . LEU A 1 70 ? 0.014 1.030 -8.552 1.00 87.75 70 LEU A O 1
ATOM 564 N N . VAL A 1 71 ? 1.624 2.089 -9.688 1.00 87.56 71 VAL A N 1
ATOM 565 C CA . VAL A 1 71 ? 0.996 3.421 -9.565 1.00 87.56 71 VAL A CA 1
ATOM 566 C C . VAL A 1 71 ? -0.313 3.504 -10.367 1.00 87.56 71 VAL A C 1
ATOM 568 O O . VAL A 1 71 ? -1.298 4.059 -9.871 1.00 87.56 71 VAL A O 1
ATOM 571 N N . LEU A 1 72 ? -0.376 2.906 -11.563 1.00 88.62 72 LEU A N 1
ATOM 572 C CA . LEU A 1 72 ? -1.610 2.797 -12.357 1.00 88.62 72 LEU A CA 1
ATOM 573 C C . LEU A 1 72 ? -2.672 1.934 -11.647 1.00 88.62 72 LEU A C 1
ATOM 575 O O . LEU A 1 72 ? -3.853 2.292 -11.623 1.00 88.62 72 LEU A O 1
ATOM 579 N N . PHE A 1 73 ? -2.259 0.845 -10.996 1.00 88.00 73 PHE A N 1
ATOM 580 C CA . PHE A 1 73 ? -3.128 -0.018 -10.194 1.00 88.00 73 PHE A CA 1
ATOM 581 C C . PHE A 1 73 ? -3.664 0.696 -8.942 1.00 88.00 73 PHE A C 1
ATOM 583 O O . PHE A 1 73 ? -4.867 0.656 -8.677 1.00 88.00 73 PHE A O 1
ATOM 590 N N . LEU A 1 74 ? -2.823 1.441 -8.216 1.00 86.69 74 LEU A N 1
ATOM 591 C CA . LEU A 1 74 ? -3.262 2.296 -7.104 1.00 86.69 74 LEU A CA 1
ATOM 592 C C . LEU A 1 74 ? -4.247 3.381 -7.570 1.00 86.69 74 LEU A C 1
ATOM 594 O O . LEU A 1 74 ? -5.246 3.642 -6.891 1.00 86.69 74 LEU A O 1
ATOM 598 N N . ALA A 1 75 ? -4.031 3.976 -8.749 1.00 86.94 75 ALA A N 1
ATOM 599 C CA . ALA A 1 75 ? -4.983 4.908 -9.346 1.00 86.94 75 ALA A CA 1
ATOM 600 C C . ALA A 1 75 ? -6.341 4.228 -9.614 1.00 86.94 75 ALA A C 1
ATOM 602 O O . ALA A 1 75 ? -7.370 4.750 -9.173 1.00 86.94 75 ALA A O 1
ATOM 603 N N . TYR A 1 76 ? -6.345 3.036 -10.224 1.00 87.62 76 TYR A N 1
ATOM 604 C CA . TYR A 1 76 ? -7.540 2.219 -10.475 1.00 87.62 76 TYR A CA 1
ATOM 605 C C . TYR A 1 76 ? -8.314 1.852 -9.195 1.00 87.62 76 TYR A C 1
ATOM 607 O O . TYR A 1 76 ? -9.536 2.056 -9.129 1.00 87.62 76 TYR A O 1
ATOM 615 N N . LEU A 1 77 ? -7.621 1.367 -8.156 1.00 87.06 77 LEU A N 1
ATOM 616 C CA . LEU A 1 77 ? -8.233 1.072 -6.858 1.00 87.06 77 LEU A CA 1
ATOM 617 C C . LEU A 1 77 ? -8.829 2.350 -6.249 1.00 87.06 77 LEU A C 1
ATOM 619 O O . LEU A 1 77 ? -9.997 2.377 -5.865 1.00 87.06 77 LEU A O 1
ATOM 623 N N . SER A 1 78 ? -8.077 3.453 -6.223 1.00 85.75 78 SER A N 1
ATOM 624 C CA . SER A 1 78 ? -8.550 4.707 -5.626 1.00 85.75 78 SER A CA 1
ATOM 625 C C . SER A 1 78 ? -9.786 5.284 -6.342 1.00 85.75 78 SER A C 1
ATOM 627 O O . SER A 1 78 ? -10.728 5.750 -5.693 1.00 85.75 78 SER A O 1
ATOM 629 N N . ALA A 1 79 ? -9.830 5.190 -7.675 1.00 86.31 79 ALA A N 1
ATOM 630 C CA . ALA A 1 79 ? -10.957 5.594 -8.507 1.00 86.31 79 ALA A CA 1
ATOM 631 C C . ALA A 1 79 ? -12.208 4.746 -8.229 1.00 86.31 79 ALA A C 1
ATOM 633 O O . ALA A 1 79 ? -13.304 5.282 -8.034 1.00 86.31 79 ALA A O 1
ATOM 634 N N . THR A 1 80 ? -12.039 3.426 -8.156 1.00 86.50 80 THR A N 1
ATOM 635 C CA . THR A 1 80 ? -13.124 2.475 -7.884 1.00 86.50 80 THR A CA 1
ATOM 636 C C . THR A 1 80 ? -13.650 2.615 -6.447 1.00 86.50 80 THR A C 1
ATOM 638 O O . THR A 1 80 ? -14.865 2.616 -6.239 1.00 86.50 80 THR A O 1
ATOM 641 N N . ALA A 1 81 ? -12.778 2.878 -5.469 1.00 85.56 81 ALA A N 1
ATOM 642 C CA . ALA A 1 81 ? -13.148 3.110 -4.071 1.00 85.56 81 ALA A CA 1
ATOM 643 C C . ALA A 1 81 ? -13.963 4.397 -3.850 1.00 85.56 81 ALA A C 1
ATOM 645 O O . ALA A 1 81 ? -14.851 4.417 -2.992 1.00 85.56 81 ALA A O 1
ATOM 646 N N . ARG A 1 82 ? -13.707 5.468 -4.621 1.00 83.62 82 ARG A N 1
ATOM 647 C CA . ARG A 1 82 ? -14.590 6.653 -4.661 1.00 83.62 82 ARG A CA 1
ATOM 648 C C . ARG A 1 82 ? -15.932 6.293 -5.306 1.00 83.62 82 ARG A C 1
ATOM 650 O O . ARG A 1 82 ? -16.988 6.531 -4.724 1.00 83.62 82 ARG A O 1
ATOM 657 N N . ARG A 1 83 ? -15.895 5.619 -6.461 1.00 85.38 83 ARG A N 1
ATOM 658 C CA . ARG A 1 83 ? -17.088 5.275 -7.249 1.00 85.38 83 ARG A CA 1
ATOM 659 C C . ARG A 1 83 ? -18.072 4.344 -6.520 1.00 85.38 83 ARG A C 1
ATOM 661 O O . ARG A 1 83 ? -19.279 4.528 -6.660 1.00 85.38 83 ARG A O 1
ATOM 668 N N . LEU A 1 84 ? -17.593 3.389 -5.718 1.00 84.56 84 LEU A N 1
ATOM 669 C CA . LEU A 1 84 ? -18.435 2.542 -4.853 1.00 84.56 84 LEU A CA 1
ATOM 670 C C . LEU A 1 84 ? -19.125 3.350 -3.743 1.00 84.56 84 LEU A C 1
ATOM 672 O O . LEU A 1 84 ? -20.332 3.207 -3.522 1.00 84.56 84 LEU A O 1
ATOM 676 N N . ARG A 1 85 ? -18.370 4.249 -3.102 1.00 81.06 85 ARG A N 1
ATOM 677 C CA . ARG A 1 85 ? -18.846 5.159 -2.049 1.00 81.06 85 ARG A CA 1
ATOM 678 C C . ARG A 1 85 ? -19.945 6.092 -2.563 1.00 81.06 85 ARG A C 1
ATOM 680 O O . ARG A 1 85 ? -20.951 6.318 -1.890 1.00 81.06 85 ARG A O 1
ATOM 687 N N . ASP A 1 86 ? -19.827 6.533 -3.816 1.00 77.81 86 ASP A N 1
ATOM 688 C CA . ASP A 1 86 ? -20.850 7.321 -4.509 1.00 77.81 86 ASP A CA 1
ATOM 689 C C . ASP A 1 86 ? -22.173 6.587 -4.741 1.00 77.81 86 ASP A C 1
ATOM 691 O O . ASP A 1 86 ? -23.223 7.232 -4.794 1.00 77.81 86 ASP A O 1
ATOM 695 N N . VAL A 1 87 ? -22.144 5.261 -4.873 1.00 80.94 87 VAL A N 1
ATOM 696 C CA . VAL A 1 87 ? -23.338 4.402 -4.969 1.00 80.94 87 VAL A CA 1
ATOM 697 C C . VAL A 1 87 ? -23.883 4.044 -3.572 1.00 80.94 87 VAL A C 1
ATOM 699 O O . VAL A 1 87 ? -25.044 3.661 -3.444 1.00 80.94 87 VAL A O 1
ATOM 702 N N . GLY A 1 88 ? -23.093 4.254 -2.513 1.00 77.25 88 GLY A N 1
ATOM 703 C CA . GLY A 1 88 ? -23.465 4.000 -1.116 1.00 77.25 88 GLY A CA 1
ATOM 704 C C . GLY A 1 88 ? -22.989 2.654 -0.567 1.00 77.25 88 GLY A C 1
ATOM 705 O O . GLY A 1 88 ? -23.511 2.197 0.445 1.00 77.25 88 GLY A O 1
ATOM 706 N N . TYR A 1 89 ? -22.015 2.021 -1.225 1.00 81.50 89 TYR A N 1
ATOM 707 C CA . TYR A 1 89 ? -21.331 0.821 -0.739 1.00 81.50 89 TYR A CA 1
ATOM 708 C C . TYR A 1 89 ? -19.977 1.184 -0.110 1.00 81.50 89 TYR A C 1
ATOM 710 O O . TYR A 1 89 ? -19.406 2.233 -0.413 1.00 81.50 89 TYR A O 1
ATOM 718 N N . SER A 1 90 ? -19.441 0.323 0.759 1.00 82.25 90 SER A N 1
ATOM 719 C CA . SER A 1 90 ? -18.148 0.571 1.402 1.00 82.25 90 SER A CA 1
ATOM 720 C C . SER A 1 90 ? -16.996 0.523 0.391 1.00 82.25 90 SER A C 1
ATOM 722 O O . SER A 1 90 ? -16.922 -0.362 -0.463 1.00 82.25 90 SER A O 1
ATOM 724 N N . GLY A 1 91 ? -16.048 1.460 0.513 1.00 76.12 91 GLY A N 1
ATOM 725 C CA . GLY A 1 91 ? -14.862 1.509 -0.353 1.00 76.12 91 GLY A CA 1
ATOM 726 C C . GLY A 1 91 ? -13.965 0.267 -0.244 1.00 76.12 91 GLY A C 1
ATOM 727 O O . GLY A 1 91 ? -13.235 -0.036 -1.184 1.00 76.12 91 GLY A O 1
ATOM 728 N N . TRP A 1 92 ? -14.066 -0.487 0.856 1.00 80.69 92 TRP A N 1
ATOM 729 C CA . TRP A 1 92 ? -13.348 -1.746 1.088 1.00 80.69 92 TRP A CA 1
ATOM 730 C C . TRP A 1 92 ? -13.664 -2.829 0.048 1.00 80.69 92 TRP A C 1
ATOM 732 O O . TRP A 1 92 ? -12.790 -3.616 -0.304 1.00 80.69 92 TRP A O 1
ATOM 742 N N . LEU A 1 93 ? -14.876 -2.830 -0.526 1.00 79.81 93 LEU A N 1
ATOM 743 C CA . LEU A 1 93 ? -15.257 -3.781 -1.581 1.00 79.81 93 LEU A CA 1
ATOM 744 C C . LEU A 1 93 ? -14.393 -3.660 -2.847 1.00 79.81 93 LEU A C 1
ATOM 746 O O . LEU A 1 93 ? -14.376 -4.584 -3.653 1.00 79.81 93 LEU A O 1
ATOM 750 N N . THR A 1 94 ? -13.622 -2.579 -3.001 1.00 81.56 94 THR A N 1
ATOM 751 C CA . THR A 1 94 ? -12.604 -2.456 -4.055 1.00 81.56 94 THR A CA 1
ATOM 752 C C . THR A 1 94 ? -11.533 -3.542 -3.971 1.00 81.56 94 THR A C 1
ATOM 754 O O . THR A 1 94 ? -11.045 -3.978 -5.008 1.00 81.56 94 THR A O 1
ATOM 757 N N . LEU A 1 95 ? -11.192 -4.031 -2.771 1.00 81.19 95 LEU A N 1
ATOM 758 C CA . LEU A 1 95 ? -10.184 -5.085 -2.595 1.00 81.19 95 LEU A CA 1
ATOM 759 C C . LEU A 1 95 ? -10.605 -6.422 -3.226 1.00 81.19 95 LEU A C 1
ATOM 761 O O . LEU A 1 95 ? -9.754 -7.260 -3.503 1.00 81.19 95 LEU A O 1
ATOM 765 N N . MET A 1 96 ? -11.888 -6.593 -3.571 1.00 76.56 96 MET A N 1
ATOM 766 C CA . MET A 1 96 ? -12.348 -7.713 -4.400 1.00 76.56 96 MET A CA 1
ATOM 767 C C . MET A 1 96 ? -11.689 -7.722 -5.793 1.00 76.56 96 MET A C 1
ATOM 769 O O . MET A 1 96 ? -11.657 -8.768 -6.428 1.00 76.56 96 MET A O 1
ATOM 773 N N . ALA A 1 97 ? -11.116 -6.603 -6.260 1.00 71.44 97 ALA A N 1
ATOM 774 C CA . ALA A 1 97 ? -10.303 -6.542 -7.479 1.00 71.44 97 ALA A CA 1
ATOM 775 C C . ALA A 1 97 ? -8.991 -7.344 -7.399 1.00 71.44 97 ALA A C 1
ATOM 777 O O . ALA A 1 97 ? -8.424 -7.661 -8.439 1.00 71.44 97 ALA A O 1
ATOM 778 N N . ILE A 1 98 ? -8.512 -7.665 -6.190 1.00 72.75 98 ILE A N 1
ATOM 779 C CA . ILE A 1 98 ? -7.309 -8.484 -5.966 1.00 72.75 98 ILE A CA 1
ATOM 780 C C . ILE A 1 98 ? -7.616 -9.975 -6.212 1.00 72.75 98 ILE A C 1
ATOM 782 O O . ILE A 1 98 ? -6.710 -10.766 -6.459 1.00 72.75 98 ILE A O 1
ATOM 786 N N . ILE A 1 99 ? -8.895 -10.375 -6.197 1.00 77.00 99 ILE A N 1
ATOM 787 C CA . ILE A 1 99 ? -9.303 -11.759 -6.459 1.00 77.00 99 ILE A CA 1
ATOM 788 C C . ILE A 1 99 ? -9.081 -12.082 -7.952 1.00 77.00 99 ILE A C 1
ATOM 790 O O . ILE A 1 99 ? -9.696 -11.430 -8.806 1.00 77.00 99 ILE A O 1
ATOM 794 N N . PRO A 1 100 ? -8.252 -13.092 -8.291 1.00 65.38 100 PRO A N 1
ATOM 795 C CA . PRO A 1 100 ? -7.981 -13.473 -9.676 1.00 65.38 100 PRO A CA 1
ATOM 796 C C . PRO A 1 100 ? -9.213 -14.075 -10.382 1.00 65.38 100 PRO A C 1
ATOM 798 O O . PRO A 1 100 ? -10.296 -14.213 -9.812 1.00 65.38 100 PRO A O 1
ATOM 801 N N . TYR A 1 101 ? -9.050 -14.446 -11.656 1.00 61.22 101 TYR A N 1
ATOM 802 C CA . TYR A 1 101 ? -10.097 -15.050 -12.501 1.00 61.22 101 TYR A CA 1
ATOM 803 C C . TYR A 1 101 ? -11.306 -14.139 -12.808 1.00 61.22 101 TYR A C 1
ATOM 805 O O . TYR A 1 101 ? -12.412 -14.621 -13.038 1.00 61.22 101 TYR A O 1
ATOM 813 N N . CYS A 1 102 ? -11.104 -12.816 -12.849 1.00 73.38 102 CYS A N 1
ATOM 814 C CA . CYS A 1 102 ? -12.060 -11.796 -13.332 1.00 73.38 102 CYS A CA 1
ATOM 815 C C . CYS A 1 102 ? -13.397 -11.658 -12.566 1.00 73.38 102 CYS A C 1
ATOM 817 O O . CYS A 1 102 ? -14.164 -10.733 -12.834 1.00 73.38 102 CYS A O 1
ATOM 819 N N . ILE A 1 103 ? -13.683 -12.517 -11.587 1.00 74.50 103 ILE A N 1
ATOM 820 C CA . ILE A 1 103 ? -14.924 -12.487 -10.796 1.00 74.50 103 ILE A CA 1
ATOM 821 C C . ILE A 1 103 ? -15.051 -11.153 -10.043 1.00 74.50 103 ILE A C 1
ATOM 823 O O . ILE A 1 103 ? -16.104 -10.511 -10.078 1.00 74.50 103 ILE A O 1
ATOM 827 N N . GLY A 1 104 ? -13.952 -10.686 -9.442 1.00 71.00 104 GLY A N 1
ATOM 828 C CA . GLY A 1 104 ? -13.880 -9.393 -8.761 1.00 71.00 104 GLY A CA 1
ATOM 829 C C . GLY A 1 104 ? -14.195 -8.207 -9.675 1.00 71.00 104 GLY A C 1
ATOM 830 O O . GLY A 1 104 ? -15.032 -7.368 -9.338 1.00 71.00 104 GLY A O 1
ATOM 831 N N . SER A 1 105 ? -13.588 -8.155 -10.866 1.00 72.44 105 SER A N 1
ATOM 832 C CA . SER A 1 105 ? -13.802 -7.052 -11.810 1.00 72.44 105 SER A CA 1
ATOM 833 C C . SER A 1 105 ? -15.214 -7.044 -12.407 1.00 72.44 105 SER A C 1
ATOM 835 O O . SER A 1 105 ? -15.780 -5.965 -12.567 1.00 72.44 105 SER A O 1
ATOM 837 N N . VAL A 1 106 ? -15.839 -8.206 -12.643 1.00 79.69 106 VAL A N 1
ATOM 838 C CA . VAL A 1 106 ? -17.248 -8.300 -13.082 1.00 79.69 106 VAL A CA 1
ATOM 839 C C . VAL A 1 106 ? -18.221 -7.810 -12.000 1.00 79.69 106 VAL A C 1
ATOM 841 O O . VAL A 1 106 ? -19.157 -7.064 -12.301 1.00 79.69 106 VAL A O 1
ATOM 844 N N . ILE A 1 107 ? -17.992 -8.166 -10.732 1.00 79.81 107 ILE A N 1
ATOM 845 C CA . ILE A 1 107 ? -18.809 -7.684 -9.605 1.00 79.81 107 ILE A CA 1
ATOM 846 C C . ILE A 1 107 ? -18.669 -6.161 -9.452 1.00 79.81 107 ILE A C 1
ATOM 848 O O . ILE A 1 107 ? -19.668 -5.451 -9.300 1.00 79.81 107 ILE A O 1
ATOM 852 N N . LEU A 1 108 ? -17.444 -5.638 -9.551 1.00 80.19 108 LEU A N 1
ATOM 853 C CA . LEU A 1 108 ? -17.179 -4.200 -9.499 1.00 80.19 108 LEU A CA 1
ATOM 854 C C . LEU A 1 108 ? -17.809 -3.452 -10.682 1.00 80.19 108 LEU A C 1
ATOM 856 O O . LEU A 1 108 ? -18.417 -2.408 -10.458 1.00 80.19 108 LEU A O 1
ATOM 860 N N . LEU A 1 109 ? -17.769 -4.007 -11.900 1.00 82.06 109 LEU A N 1
ATOM 861 C CA . LEU A 1 109 ? -18.444 -3.457 -13.083 1.00 82.06 109 LEU A CA 1
ATOM 862 C C . LEU A 1 109 ? -19.948 -3.249 -12.826 1.00 82.06 109 LEU A C 1
ATOM 864 O O . LEU A 1 109 ? -20.491 -2.172 -13.079 1.00 82.06 109 LEU A O 1
ATOM 868 N N . PHE A 1 110 ? -20.624 -4.256 -12.262 1.00 84.12 110 PHE A N 1
ATOM 869 C CA . PHE A 1 110 ? -22.048 -4.162 -11.932 1.00 84.12 110 PHE A CA 1
ATOM 870 C C . PHE A 1 110 ? -22.343 -3.049 -10.915 1.00 84.12 110 PHE A C 1
ATOM 872 O O . PHE A 1 110 ? -23.340 -2.335 -11.051 1.00 84.12 110 PHE A O 1
ATOM 879 N N . PHE A 1 111 ? -21.482 -2.855 -9.911 1.00 81.50 111 PHE A N 1
ATOM 880 C CA . PHE A 1 111 ? -21.653 -1.767 -8.948 1.00 81.50 111 PHE A CA 1
ATOM 881 C C . PHE A 1 111 ? -21.322 -0.385 -9.531 1.00 81.50 111 PHE A C 1
ATOM 883 O O . PHE A 1 111 ? -22.056 0.563 -9.251 1.00 81.50 111 PHE A O 1
ATOM 890 N N . THR A 1 112 ? -20.286 -0.235 -10.361 1.00 81.56 112 THR A N 1
ATOM 891 C CA . THR A 1 112 ? -19.863 1.080 -10.882 1.00 81.56 112 THR A CA 1
ATOM 892 C C . THR A 1 112 ? -20.775 1.631 -11.983 1.00 81.56 112 THR A C 1
ATOM 894 O O . THR A 1 112 ? -20.827 2.852 -12.167 1.00 81.56 112 THR A O 1
ATOM 897 N N . ILE A 1 113 ? -21.579 0.788 -12.642 1.00 83.12 113 ILE A N 1
ATOM 898 C CA . ILE A 1 113 ? -22.649 1.203 -13.573 1.00 83.12 113 ILE A CA 1
ATOM 899 C C . ILE A 1 113 ? -23.841 1.869 -12.843 1.00 83.12 113 ILE A C 1
ATOM 901 O O . ILE A 1 113 ? -24.471 2.784 -13.391 1.00 83.12 113 ILE A O 1
ATOM 905 N N . LYS A 1 114 ? -24.152 1.454 -11.603 1.00 82.19 114 LYS A N 1
ATOM 906 C CA . LYS A 1 114 ? -25.343 1.905 -10.848 1.00 82.19 114 LYS A CA 1
ATOM 907 C C . LYS A 1 114 ? -25.412 3.434 -10.668 1.00 82.19 114 LYS A C 1
ATOM 909 O O . LYS A 1 114 ? -24.379 4.106 -10.609 1.00 82.19 114 LYS A O 1
ATOM 914 N N . PRO A 1 115 ? -26.618 4.025 -10.547 1.00 76.50 115 PRO A N 1
ATOM 915 C CA . PRO A 1 115 ? -26.754 5.441 -10.207 1.00 76.50 115 PRO A CA 1
ATOM 916 C C . PRO A 1 115 ? -26.043 5.784 -8.892 1.00 76.50 115 PRO A C 1
ATOM 918 O O . PRO A 1 115 ? -26.090 5.014 -7.934 1.00 76.50 115 PRO A O 1
ATOM 921 N N . SER A 1 116 ? -25.385 6.947 -8.848 1.00 72.81 116 SER A N 1
ATOM 922 C CA . SER A 1 116 ? -24.880 7.514 -7.596 1.00 72.81 116 SER A CA 1
ATOM 923 C C . SER A 1 116 ? -26.057 7.822 -6.673 1.00 72.81 116 SER A C 1
ATOM 925 O O . SER A 1 116 ? -27.015 8.489 -7.072 1.00 72.81 116 SER A O 1
ATOM 927 N N . LYS A 1 117 ? -25.997 7.339 -5.431 1.00 71.56 117 LYS A N 1
ATOM 928 C CA . LYS A 1 117 ? -27.048 7.576 -4.446 1.00 71.56 117 LYS A CA 1
ATOM 929 C C . LYS A 1 117 ? -26.825 8.958 -3.830 1.00 71.56 117 LYS A C 1
ATOM 931 O O . LYS A 1 117 ? -25.781 9.218 -3.218 1.00 71.56 117 LYS A O 1
ATOM 936 N N . GLN A 1 118 ? -27.775 9.861 -4.064 1.00 63.94 118 GLN A N 1
ATOM 937 C CA . GLN A 1 118 ? -27.727 11.244 -3.575 1.00 63.94 118 GLN A CA 1
ATOM 938 C C . GLN A 1 118 ? -28.462 11.405 -2.240 1.00 63.94 118 GLN A C 1
ATOM 940 O O . GLN A 1 118 ? -27.969 12.102 -1.362 1.00 63.94 118 GLN A O 1
ATOM 945 N N . GLU A 1 119 ? -29.580 10.703 -2.055 1.00 59.28 119 GLU A N 1
ATOM 946 C CA . GLU A 1 119 ? -30.382 10.718 -0.828 1.00 59.28 119 GLU A CA 1
ATOM 947 C C . GLU A 1 119 ? -30.040 9.521 0.074 1.00 59.28 119 GLU A C 1
ATOM 949 O O . GLU A 1 119 ? -29.797 8.415 -0.413 1.00 59.28 119 GLU A O 1
ATOM 954 N N . SER A 1 120 ? -30.037 9.709 1.399 1.00 64.56 120 SER A N 1
ATOM 955 C CA . SER A 1 120 ? -29.865 8.620 2.385 1.00 64.56 120 SER A CA 1
ATOM 956 C C . SER A 1 120 ? -28.585 7.761 2.180 1.00 64.56 120 SER A C 1
ATOM 958 O O . SER A 1 120 ? -28.540 6.568 2.494 1.00 64.56 120 SER A O 1
ATOM 960 N N . ASN A 1 121 ? -27.518 8.340 1.621 1.00 70.44 121 ASN A N 1
ATOM 961 C CA . ASN A 1 121 ? -26.198 7.704 1.546 1.00 70.44 121 ASN A CA 1
ATOM 962 C C . ASN A 1 121 ? -25.382 8.084 2.800 1.00 70.44 121 ASN A C 1
ATOM 964 O O . ASN A 1 121 ? -25.247 9.263 3.108 1.00 70.44 121 ASN A O 1
ATOM 968 N N . ALA A 1 122 ? -24.844 7.096 3.520 1.00 68.25 122 ALA A N 1
ATOM 969 C CA . ALA A 1 122 ? -24.055 7.317 4.738 1.00 68.25 122 ALA A CA 1
ATOM 970 C C . ALA A 1 122 ? -22.757 8.111 4.488 1.00 68.25 122 ALA A C 1
ATOM 972 O O . ALA A 1 122 ? -22.273 8.795 5.382 1.00 68.25 122 ALA A O 1
ATOM 973 N N . TYR A 1 123 ? -22.216 8.074 3.267 1.00 69.44 123 TYR A N 1
ATOM 974 C CA . TYR A 1 123 ? -20.939 8.705 2.921 1.00 69.44 123 TYR A CA 1
ATOM 975 C C . TYR A 1 123 ? -21.077 10.128 2.336 1.00 69.44 123 TYR A C 1
ATOM 977 O O . TYR A 1 123 ? -20.207 10.585 1.596 1.00 69.44 123 TYR A O 1
ATOM 985 N N . LEU A 1 124 ? -22.177 10.839 2.617 1.00 61.41 124 LEU A N 1
ATOM 986 C CA . LEU A 1 124 ? -22.409 12.206 2.109 1.00 61.41 124 LEU A CA 1
ATOM 987 C C . LEU A 1 124 ? -21.544 13.282 2.786 1.00 61.41 124 LEU A C 1
ATOM 989 O O . LEU A 1 124 ? -21.319 14.338 2.188 1.00 61.41 124 LEU A O 1
ATOM 993 N N . GLU A 1 125 ? -21.075 13.009 4.005 1.00 61.75 125 GLU A N 1
ATOM 994 C CA . GLU A 1 125 ? -20.335 13.945 4.869 1.00 61.75 125 GLU A CA 1
ATOM 995 C C . GLU A 1 125 ? -18.978 13.379 5.335 1.00 61.75 125 GLU A C 1
ATOM 997 O O . GLU A 1 125 ? -18.371 13.879 6.276 1.00 61.75 125 GLU A O 1
ATOM 1002 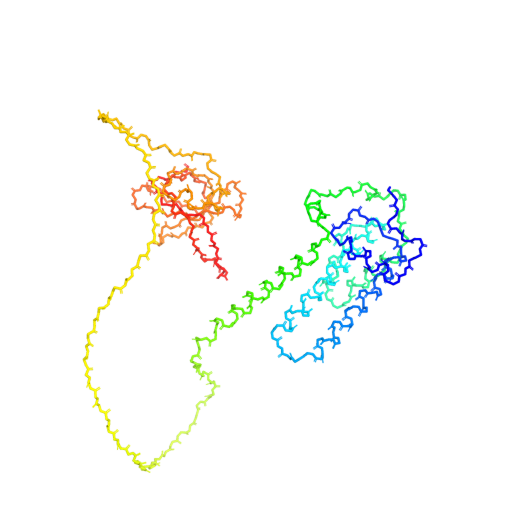N N . ASP A 1 126 ? -18.490 12.338 4.656 1.00 65.00 126 ASP A N 1
ATOM 1003 C CA . ASP A 1 126 ? -17.280 11.576 4.988 1.00 65.00 126 ASP A CA 1
ATOM 1004 C C . ASP A 1 126 ? -15.990 12.418 4.857 1.00 65.00 126 ASP A C 1
ATOM 1006 O O . ASP A 1 126 ? -15.343 12.481 3.805 1.00 65.00 126 ASP A O 1
ATOM 1010 N N . THR A 1 127 ? -15.626 13.118 5.938 1.00 60.53 127 THR A N 1
ATOM 1011 C CA . THR A 1 127 ? -14.376 13.885 6.013 1.00 60.53 127 THR A CA 1
ATOM 1012 C C . THR A 1 127 ? -13.176 12.955 6.168 1.00 60.53 127 THR A C 1
ATOM 1014 O O . THR A 1 127 ? -13.208 12.005 6.945 1.00 60.53 127 THR A O 1
ATOM 1017 N N . GLN A 1 128 ? -12.078 13.251 5.469 1.00 63.88 128 GLN A N 1
ATOM 1018 C CA . GLN A 1 128 ? -10.909 12.370 5.464 1.00 63.88 128 GLN A CA 1
ATOM 1019 C C . GLN A 1 128 ? -10.303 12.180 6.866 1.00 63.88 128 GLN A C 1
ATOM 1021 O O . GLN A 1 128 ? -10.071 13.153 7.596 1.00 63.88 128 GLN A O 1
ATOM 1026 N N . SER A 1 129 ? -9.989 10.918 7.183 1.00 65.19 129 SER A N 1
ATOM 1027 C CA . SER A 1 129 ? -9.177 10.511 8.338 1.00 65.19 129 SER A CA 1
ATOM 1028 C C . SER A 1 129 ? -7.875 11.319 8.429 1.00 65.19 129 SER A C 1
ATOM 1030 O O . SER A 1 129 ? -7.350 11.774 7.408 1.00 65.19 129 SER A O 1
ATOM 1032 N N . SER A 1 130 ? -7.339 11.480 9.644 1.00 60.19 130 SER A N 1
ATOM 1033 C CA . SER A 1 130 ? -6.090 12.213 9.903 1.00 60.19 130 SER A CA 1
ATOM 1034 C C . SER A 1 130 ? -4.936 11.709 9.024 1.00 60.19 130 SER A C 1
ATOM 1036 O O . SER A 1 130 ? -4.307 12.489 8.310 1.00 60.19 130 SER A O 1
ATOM 1038 N N . THR A 1 131 ? -4.770 10.387 8.941 1.00 60.19 131 THR A N 1
ATOM 1039 C CA . THR A 1 131 ? -3.794 9.708 8.074 1.00 60.19 131 THR A CA 1
ATOM 1040 C C . THR A 1 131 ? -3.968 10.085 6.596 1.00 60.19 131 THR A C 1
ATOM 1042 O O . THR A 1 131 ? -3.002 10.347 5.886 1.00 60.19 131 THR A O 1
ATOM 1045 N N . GLY A 1 132 ? -5.216 10.197 6.126 1.00 62.25 132 GLY A N 1
ATOM 1046 C CA . GLY A 1 132 ? -5.526 10.625 4.758 1.00 62.25 132 GLY A CA 1
ATOM 1047 C C . GLY A 1 132 ? -5.204 12.098 4.486 1.00 62.25 132 GLY A C 1
ATOM 1048 O O . GLY A 1 132 ? -4.886 12.454 3.354 1.00 62.25 132 GLY A O 1
ATOM 1049 N N . LYS A 1 133 ? -5.230 12.966 5.506 1.00 65.25 133 LYS A N 1
ATOM 1050 C CA . LYS A 1 133 ? -4.845 14.382 5.368 1.00 65.25 133 LYS A CA 1
ATOM 1051 C C . LYS A 1 133 ? -3.338 14.528 5.153 1.00 65.25 133 LYS A C 1
ATOM 1053 O O . LYS A 1 133 ? -2.943 15.237 4.232 1.00 65.25 133 LYS A O 1
ATOM 1058 N N . PHE A 1 134 ? -2.523 13.785 5.906 1.00 63.22 134 PHE A N 1
ATOM 1059 C CA . PHE A 1 134 ? -1.069 13.705 5.702 1.00 63.22 134 PHE A CA 1
ATOM 1060 C C . PHE A 1 134 ? -0.733 13.305 4.252 1.00 63.22 134 PHE A C 1
ATOM 1062 O O . PHE A 1 134 ? -0.098 14.066 3.520 1.00 63.22 134 PHE A O 1
ATOM 1069 N N . PHE A 1 135 ? -1.304 12.191 3.780 1.00 61.41 135 PHE A N 1
ATOM 1070 C CA . PHE A 1 135 ? -1.132 11.691 2.408 1.00 61.41 135 PHE A CA 1
ATOM 1071 C C . PHE A 1 135 ? -1.769 12.555 1.297 1.00 61.41 135 PHE A C 1
ATOM 1073 O O . PHE A 1 135 ? -1.653 12.224 0.118 1.00 61.41 135 PHE A O 1
ATOM 1080 N N . THR A 1 136 ? -2.450 13.661 1.619 1.00 60.59 136 THR A N 1
ATOM 1081 C CA . THR A 1 136 ? -3.075 14.553 0.620 1.00 60.59 136 THR A CA 1
ATOM 1082 C C . THR A 1 136 ? -2.586 15.998 0.674 1.00 60.59 136 THR A C 1
ATOM 1084 O O . THR A 1 136 ? -3.058 16.831 -0.111 1.00 60.59 136 THR A O 1
ATOM 1087 N N . GLN A 1 137 ? -1.630 16.297 1.557 1.00 62.22 137 GLN A N 1
ATOM 1088 C CA . GLN A 1 137 ? -1.085 17.635 1.775 1.00 62.22 137 GLN A CA 1
ATOM 1089 C C . GLN A 1 137 ? -0.101 18.075 0.676 1.00 62.22 137 GLN A C 1
ATOM 1091 O O . GLN A 1 137 ? -0.092 19.250 0.305 1.00 62.22 137 GLN A O 1
ATOM 1096 N N . SER A 1 138 ? 0.690 17.156 0.111 1.00 61.38 138 SER A N 1
ATOM 1097 C CA . SER A 1 138 ? 1.660 17.464 -0.950 1.00 61.38 138 SER A CA 1
ATOM 1098 C C . SER A 1 138 ? 1.097 17.189 -2.355 1.00 61.38 138 SER A C 1
ATOM 1100 O O . SER A 1 138 ? 0.374 16.223 -2.589 1.00 61.38 138 SER A O 1
ATOM 1102 N N . LYS A 1 139 ? 1.420 18.059 -3.325 1.00 61.03 139 LYS A N 1
ATOM 1103 C CA . LYS A 1 139 ? 0.946 17.934 -4.722 1.00 61.03 139 LYS A CA 1
ATOM 1104 C C . LYS A 1 139 ? 1.712 16.888 -5.540 1.00 61.03 139 LYS A C 1
ATOM 1106 O O . LYS A 1 139 ? 1.200 16.414 -6.547 1.00 61.03 139 LYS A O 1
ATOM 1111 N N . ASN A 1 140 ? 2.923 16.541 -5.104 1.00 66.12 140 ASN A N 1
ATOM 1112 C CA . ASN A 1 140 ? 3.889 15.758 -5.879 1.00 66.12 140 ASN A CA 1
ATOM 1113 C C . ASN A 1 140 ? 4.047 14.321 -5.348 1.00 66.12 140 ASN A C 1
ATOM 1115 O O . ASN A 1 140 ? 4.966 13.620 -5.759 1.00 66.12 140 ASN A O 1
ATOM 1119 N N . MET A 1 141 ? 3.177 13.868 -4.435 1.00 70.25 141 MET A N 1
ATOM 1120 C CA . MET A 1 141 ? 3.383 12.610 -3.705 1.00 70.25 141 MET A CA 1
ATOM 1121 C C . MET A 1 141 ? 3.440 11.361 -4.597 1.00 70.25 141 MET A C 1
ATOM 1123 O O . MET A 1 141 ? 4.073 10.389 -4.210 1.00 70.25 141 MET A O 1
ATOM 1127 N N . ILE A 1 142 ? 2.867 11.415 -5.806 1.00 70.00 142 ILE A N 1
ATOM 1128 C CA . ILE A 1 142 ? 2.962 10.350 -6.819 1.00 70.00 142 ILE A CA 1
ATOM 1129 C C . ILE A 1 142 ? 4.433 10.039 -7.154 1.00 70.00 142 ILE A C 1
ATOM 1131 O O . ILE A 1 142 ? 4.813 8.873 -7.227 1.00 70.00 142 ILE A O 1
ATOM 1135 N N . PHE A 1 143 ? 5.279 11.070 -7.284 1.00 73.00 143 PHE A N 1
ATOM 1136 C CA . PHE A 1 143 ? 6.721 10.907 -7.500 1.00 73.00 143 PHE A CA 1
ATOM 1137 C C . PHE A 1 143 ? 7.421 10.337 -6.261 1.00 73.00 143 PHE A C 1
ATOM 1139 O O . PHE A 1 143 ? 8.325 9.521 -6.395 1.00 73.00 143 PHE A O 1
ATOM 1146 N N . GLY A 1 144 ? 6.968 10.716 -5.059 1.00 76.25 144 GLY A N 1
ATOM 1147 C CA . GLY A 1 144 ? 7.451 10.141 -3.801 1.00 76.25 144 GLY A CA 1
ATOM 1148 C C . GLY A 1 144 ? 7.138 8.648 -3.684 1.00 76.25 144 GLY A C 1
ATOM 1149 O O . GLY A 1 144 ? 8.018 7.868 -3.339 1.00 76.25 144 GLY A O 1
ATOM 1150 N N . THR A 1 145 ? 5.923 8.223 -4.050 1.00 76.44 145 THR A N 1
ATOM 1151 C CA . THR A 1 145 ? 5.582 6.794 -4.095 1.00 76.44 145 THR A CA 1
ATOM 1152 C C . THR A 1 145 ? 6.328 6.056 -5.200 1.00 76.44 145 THR A C 1
ATOM 1154 O O . THR A 1 145 ? 6.809 4.962 -4.941 1.00 76.44 145 THR A O 1
ATOM 1157 N N . LEU A 1 146 ? 6.503 6.646 -6.389 1.00 77.94 146 LEU A N 1
ATOM 1158 C CA . LEU A 1 146 ? 7.298 6.038 -7.464 1.00 77.94 146 LEU A CA 1
ATOM 1159 C C . LEU A 1 146 ? 8.757 5.812 -7.019 1.00 77.94 146 LEU A C 1
ATOM 1161 O O . LEU A 1 146 ? 9.303 4.736 -7.236 1.00 77.94 146 LEU A O 1
ATOM 1165 N N . ALA A 1 147 ? 9.360 6.795 -6.342 1.00 77.38 147 ALA A N 1
ATOM 1166 C CA . ALA A 1 147 ? 10.709 6.683 -5.790 1.00 77.38 147 ALA A CA 1
ATOM 1167 C C . ALA A 1 147 ? 10.801 5.635 -4.666 1.00 77.38 147 ALA A C 1
ATOM 1169 O O . ALA A 1 147 ? 11.736 4.842 -4.656 1.00 77.38 147 ALA A O 1
ATOM 1170 N N . ALA A 1 148 ? 9.820 5.577 -3.758 1.00 80.31 148 ALA A N 1
ATOM 1171 C CA . ALA A 1 148 ? 9.772 4.555 -2.709 1.00 80.31 148 ALA A CA 1
ATOM 1172 C C . ALA A 1 148 ? 9.636 3.131 -3.283 1.00 80.31 148 ALA A C 1
ATOM 1174 O O . ALA A 1 148 ? 10.294 2.211 -2.806 1.00 80.31 148 ALA A O 1
ATOM 1175 N N . ILE A 1 149 ? 8.835 2.958 -4.341 1.00 81.50 149 ILE A N 1
ATOM 1176 C CA . ILE A 1 149 ? 8.703 1.686 -5.066 1.00 81.50 149 ILE A CA 1
ATOM 1177 C C . ILE A 1 149 ? 10.029 1.317 -5.751 1.00 81.50 149 ILE A C 1
ATOM 1179 O O . ILE A 1 149 ? 10.486 0.185 -5.619 1.00 81.50 149 ILE A O 1
ATOM 1183 N N . ALA A 1 150 ? 10.688 2.270 -6.420 1.00 78.81 150 ALA A N 1
ATOM 1184 C CA . ALA A 1 150 ? 11.987 2.045 -7.058 1.00 78.81 150 ALA A CA 1
ATOM 1185 C C . ALA A 1 150 ? 13.094 1.672 -6.050 1.00 78.81 150 ALA A C 1
ATOM 1187 O O . ALA A 1 150 ? 13.915 0.806 -6.343 1.00 78.81 150 ALA A O 1
ATOM 1188 N N . LEU A 1 151 ? 13.094 2.271 -4.852 1.00 81.75 151 LEU A N 1
ATOM 1189 C CA . LEU A 1 151 ? 14.008 1.902 -3.763 1.00 81.75 151 LEU A CA 1
ATOM 1190 C C . LEU A 1 151 ? 13.729 0.490 -3.226 1.00 81.75 151 LEU A C 1
ATOM 1192 O O . LEU A 1 151 ? 14.672 -0.273 -3.035 1.00 81.75 151 LEU A O 1
ATOM 1196 N N . LEU A 1 152 ? 12.457 0.116 -3.041 1.00 82.38 152 LEU A N 1
ATOM 1197 C CA . LEU A 1 152 ? 12.064 -1.243 -2.643 1.00 82.38 152 LEU A CA 1
ATOM 1198 C C . LEU A 1 152 ? 12.544 -2.292 -3.653 1.00 82.38 152 LEU A C 1
ATOM 1200 O O . LEU A 1 152 ? 13.186 -3.269 -3.277 1.00 82.38 152 LEU A O 1
ATOM 1204 N N . PHE A 1 153 ? 12.288 -2.067 -4.942 1.00 79.12 153 PHE A N 1
ATOM 1205 C CA . PHE A 1 153 ? 12.756 -2.957 -6.002 1.00 79.12 153 PHE A CA 1
ATOM 1206 C C . PHE A 1 153 ? 14.290 -3.004 -6.105 1.00 79.12 153 PHE A C 1
ATOM 1208 O O . PHE A 1 153 ? 14.852 -4.082 -6.291 1.00 79.12 153 PHE A O 1
ATOM 1215 N N . GLY A 1 154 ? 14.977 -1.872 -5.919 1.00 77.69 154 GLY A N 1
ATOM 1216 C CA . GLY A 1 154 ? 16.440 -1.820 -5.854 1.00 77.69 154 GLY A CA 1
ATOM 1217 C C . GLY A 1 154 ? 17.020 -2.626 -4.686 1.00 77.69 154 GLY A C 1
ATOM 1218 O O . GLY A 1 154 ? 18.012 -3.329 -4.867 1.00 77.69 154 GLY A O 1
ATOM 1219 N N . ALA A 1 155 ? 16.377 -2.595 -3.515 1.00 80.81 155 ALA A N 1
ATOM 1220 C CA . ALA A 1 155 ? 16.766 -3.403 -2.359 1.00 80.81 155 ALA A CA 1
ATOM 1221 C C . ALA A 1 155 ? 16.551 -4.909 -2.603 1.00 80.81 155 ALA A C 1
ATOM 1223 O O . ALA A 1 155 ? 17.435 -5.710 -2.302 1.00 80.81 155 ALA A O 1
ATOM 1224 N N . VAL A 1 156 ? 15.426 -5.295 -3.220 1.00 81.00 156 VAL A N 1
ATOM 1225 C CA . VAL A 1 156 ? 15.161 -6.690 -3.627 1.00 81.00 156 VAL A CA 1
ATOM 1226 C C . VAL A 1 156 ? 16.202 -7.182 -4.641 1.00 81.00 156 VAL A C 1
ATOM 1228 O O . VAL A 1 156 ? 16.700 -8.298 -4.508 1.00 81.00 156 VAL A O 1
ATOM 1231 N N . TYR A 1 157 ? 16.585 -6.350 -5.616 1.00 74.69 157 TYR A N 1
ATOM 1232 C CA . TYR A 1 157 ? 17.644 -6.678 -6.576 1.00 74.69 157 TYR A CA 1
ATOM 1233 C C . TYR A 1 157 ? 19.029 -6.796 -5.916 1.00 74.69 157 TYR A C 1
ATOM 1235 O O . TYR A 1 157 ? 19.794 -7.703 -6.239 1.00 74.69 157 TYR A O 1
ATOM 1243 N N . ALA A 1 158 ? 19.362 -5.922 -4.962 1.00 76.12 158 ALA A N 1
ATOM 1244 C CA . ALA A 1 158 ? 20.612 -6.032 -4.211 1.00 76.12 158 ALA A CA 1
ATOM 1245 C C . ALA A 1 158 ? 20.677 -7.354 -3.420 1.00 76.12 158 ALA A C 1
ATOM 1247 O O . ALA A 1 158 ? 21.670 -8.077 -3.509 1.00 76.12 158 ALA A O 1
ATOM 1248 N N . ALA A 1 159 ? 19.592 -7.716 -2.725 1.00 77.88 159 ALA A N 1
ATOM 1249 C CA . ALA A 1 159 ? 19.489 -8.968 -1.978 1.00 77.88 159 ALA A CA 1
ATOM 1250 C C . ALA A 1 159 ? 19.587 -10.218 -2.878 1.00 77.88 159 ALA A C 1
ATOM 1252 O O . ALA A 1 159 ? 20.282 -11.176 -2.531 1.00 77.88 159 ALA A O 1
ATOM 1253 N N . SER A 1 160 ? 18.946 -10.212 -4.054 1.00 77.88 160 SER A N 1
ATOM 1254 C CA . SER A 1 160 ? 18.981 -11.363 -4.968 1.00 77.88 160 SER A CA 1
ATOM 1255 C C . SER A 1 160 ? 20.366 -11.614 -5.574 1.00 77.88 160 SER A C 1
ATOM 1257 O O . SER A 1 160 ? 20.728 -12.768 -5.794 1.00 77.88 160 SER A O 1
ATOM 1259 N N . ASN A 1 161 ? 21.178 -10.571 -5.777 1.00 70.44 161 ASN A N 1
ATOM 1260 C CA . ASN A 1 161 ? 22.561 -10.723 -6.239 1.00 70.44 161 ASN A CA 1
ATOM 1261 C C . ASN A 1 161 ? 23.521 -11.143 -5.113 1.00 70.44 161 ASN A C 1
ATOM 1263 O O . ASN A 1 161 ? 24.452 -11.904 -5.368 1.00 70.44 161 ASN A O 1
ATOM 1267 N N . TYR A 1 162 ? 23.262 -10.731 -3.866 1.00 56.03 162 TYR A N 1
ATOM 1268 C CA . TYR A 1 162 ? 24.065 -11.122 -2.695 1.00 56.03 162 TYR A CA 1
ATOM 1269 C C . TYR A 1 162 ? 24.061 -12.643 -2.438 1.00 56.03 162 TYR A C 1
ATOM 1271 O O . TYR A 1 162 ? 24.956 -13.177 -1.793 1.00 56.03 162 TYR A O 1
ATOM 1279 N N . SER A 1 163 ? 23.072 -13.358 -2.983 1.00 53.81 163 SER A N 1
ATOM 1280 C CA . SER A 1 163 ? 22.943 -14.817 -2.872 1.00 53.81 163 SER A CA 1
ATOM 1281 C C . SER A 1 163 ? 23.805 -15.608 -3.874 1.00 53.81 163 SER A C 1
ATOM 1283 O O . SER A 1 163 ? 23.822 -16.836 -3.811 1.00 53.81 163 SER A O 1
ATOM 1285 N N . ASN A 1 164 ? 24.493 -14.948 -4.819 1.00 49.91 164 ASN A N 1
ATOM 1286 C CA . ASN A 1 164 ? 25.111 -15.614 -5.977 1.00 49.91 164 ASN A CA 1
ATOM 1287 C C . ASN A 1 164 ? 26.646 -15.784 -5.900 1.00 49.91 164 ASN A C 1
ATOM 1289 O O . ASN A 1 164 ? 27.227 -16.420 -6.773 1.00 49.91 164 ASN A O 1
ATOM 1293 N N . ASP A 1 165 ? 27.303 -15.287 -4.845 1.00 42.25 165 ASP A N 1
ATOM 1294 C CA . ASP A 1 165 ? 28.746 -15.497 -4.582 1.00 42.25 165 ASP A CA 1
ATOM 1295 C C . ASP A 1 165 ? 29.007 -16.713 -3.656 1.00 42.25 165 ASP A C 1
ATOM 1297 O O . ASP A 1 165 ? 30.034 -16.838 -2.996 1.00 42.25 165 ASP A O 1
ATOM 1301 N N . GLY A 1 166 ? 28.022 -17.618 -3.557 1.00 44.47 166 GLY A N 1
ATOM 1302 C CA . GLY A 1 166 ? 27.937 -18.627 -2.494 1.00 44.47 166 GLY A CA 1
ATOM 1303 C C . GLY A 1 166 ? 27.557 -20.040 -2.941 1.00 44.47 166 GLY A C 1
ATOM 1304 O O . GLY A 1 166 ? 27.068 -20.812 -2.121 1.00 44.47 166 GLY A O 1
ATOM 1305 N N . SER A 1 167 ? 27.739 -20.410 -4.218 1.00 34.22 167 SER A N 1
ATOM 1306 C CA . SER A 1 167 ? 27.368 -21.755 -4.696 1.00 34.22 167 SER A CA 1
ATOM 1307 C C . SER A 1 167 ? 28.362 -22.387 -5.679 1.00 34.22 167 SER A C 1
ATOM 1309 O O . SER A 1 167 ? 28.191 -22.363 -6.898 1.00 34.22 167 SER A O 1
ATOM 1311 N N . LYS A 1 168 ? 29.377 -23.077 -5.137 1.00 34.97 168 LYS A N 1
ATOM 1312 C CA . LYS A 1 168 ? 30.016 -24.199 -5.847 1.00 34.97 168 LYS A CA 1
ATOM 1313 C C . LYS A 1 168 ? 29.040 -25.379 -5.836 1.00 34.97 168 LYS A C 1
ATOM 1315 O O . LYS A 1 168 ? 28.992 -26.135 -4.870 1.00 34.97 168 LYS A O 1
ATOM 1320 N N . GLY A 1 169 ? 28.231 -25.498 -6.889 1.00 30.64 169 GLY A N 1
ATOM 1321 C CA . GLY A 1 169 ? 27.128 -26.460 -6.956 1.00 30.64 169 GLY A CA 1
ATOM 1322 C C . GLY A 1 169 ? 27.564 -27.925 -6.829 1.00 30.64 169 GLY A C 1
ATOM 1323 O O . GLY A 1 169 ? 28.230 -28.469 -7.711 1.00 30.64 169 GLY A O 1
ATOM 1324 N N . SER A 1 170 ? 27.125 -28.594 -5.761 1.00 28.22 170 SER A N 1
ATOM 1325 C CA . SER A 1 170 ? 27.239 -30.043 -5.589 1.00 28.22 170 SER A CA 1
ATOM 1326 C C . SER A 1 170 ? 26.070 -30.756 -6.282 1.00 28.22 170 SER A C 1
ATOM 1328 O O . SER A 1 170 ? 24.974 -30.896 -5.740 1.00 28.22 170 SER A O 1
ATOM 1330 N N . ASN A 1 171 ? 26.301 -31.223 -7.512 1.00 29.56 171 ASN A N 1
ATOM 1331 C CA . ASN A 1 171 ? 25.299 -31.940 -8.308 1.00 29.56 171 ASN A CA 1
ATOM 1332 C C . ASN A 1 171 ? 24.959 -33.322 -7.717 1.00 29.56 171 ASN A C 1
ATOM 1334 O O . ASN A 1 171 ? 25.524 -34.337 -8.125 1.00 29.56 171 ASN A O 1
ATOM 1338 N N . TYR A 1 172 ? 23.971 -33.387 -6.821 1.00 26.84 172 TYR A N 1
ATOM 1339 C CA . TYR A 1 172 ? 23.312 -34.643 -6.445 1.00 26.84 172 TYR A CA 1
ATOM 1340 C C . TYR A 1 172 ? 22.337 -35.102 -7.543 1.00 26.84 172 TYR A C 1
ATOM 1342 O O . TYR A 1 172 ? 21.117 -35.016 -7.415 1.00 26.84 172 TYR A O 1
ATOM 1350 N N . SER A 1 173 ? 22.899 -35.598 -8.649 1.00 27.73 173 SER A N 1
ATOM 1351 C CA . SER A 1 173 ? 22.142 -36.308 -9.683 1.00 27.73 173 SER A CA 1
ATOM 1352 C C . SER A 1 173 ? 21.782 -37.716 -9.198 1.00 27.73 173 SER A C 1
ATOM 1354 O O . SER A 1 173 ? 22.653 -38.479 -8.780 1.00 27.73 173 SER A O 1
ATOM 1356 N N . SER A 1 174 ? 20.499 -38.068 -9.238 1.00 28.28 174 SER A N 1
ATOM 1357 C CA . SER A 1 174 ? 19.965 -39.310 -8.675 1.00 28.28 174 SER A CA 1
ATOM 1358 C C . SER A 1 174 ? 19.682 -40.366 -9.751 1.00 28.28 174 SER A C 1
ATOM 1360 O O . SER A 1 174 ? 18.562 -40.493 -10.244 1.00 28.28 174 SER A O 1
ATOM 1362 N N . THR A 1 175 ? 20.687 -41.186 -10.081 1.00 27.88 175 THR A N 1
ATOM 1363 C CA . THR A 1 175 ? 20.519 -42.350 -10.975 1.00 27.88 175 THR A CA 1
ATOM 1364 C C . THR A 1 175 ? 21.141 -43.639 -10.438 1.00 27.88 175 THR A C 1
ATOM 1366 O O . THR A 1 175 ? 22.299 -43.682 -10.037 1.00 27.88 175 THR A O 1
ATOM 1369 N N . THR A 1 176 ? 20.317 -44.685 -10.485 1.00 28.69 176 THR A N 1
ATOM 1370 C CA . THR A 1 176 ? 20.516 -46.099 -10.138 1.00 28.69 176 THR A CA 1
ATOM 1371 C C . THR A 1 176 ? 21.857 -46.723 -10.547 1.00 28.69 176 THR A C 1
ATOM 1373 O O . THR A 1 176 ? 22.356 -46.489 -11.644 1.00 28.69 176 THR A O 1
ATOM 1376 N N . SER A 1 177 ? 22.372 -47.617 -9.699 1.00 27.78 177 SER A N 1
ATOM 1377 C CA . SER A 1 177 ? 23.536 -48.474 -9.946 1.00 27.78 177 SER A CA 1
ATOM 1378 C C . SER A 1 177 ? 23.222 -49.734 -10.771 1.00 27.78 177 SER A C 1
ATOM 1380 O O . SER A 1 177 ? 22.241 -50.415 -10.490 1.00 27.78 177 SER A O 1
ATOM 1382 N N . THR A 1 178 ? 24.119 -50.101 -11.697 1.00 29.16 178 THR A N 1
ATOM 1383 C CA . THR A 1 178 ? 24.401 -51.490 -12.147 1.00 29.16 178 THR A CA 1
ATOM 1384 C C . THR A 1 178 ? 25.615 -51.511 -13.083 1.00 29.16 178 THR A C 1
ATOM 1386 O O . THR A 1 178 ? 25.675 -50.657 -13.961 1.00 29.16 178 THR A O 1
ATOM 1389 N N . GLY A 1 179 ? 26.469 -52.540 -12.991 1.00 27.97 179 GLY A N 1
ATOM 1390 C CA . GLY A 1 179 ? 27.269 -53.023 -14.130 1.00 27.97 179 GLY A CA 1
ATOM 1391 C C . GLY A 1 179 ? 28.685 -52.456 -14.301 1.00 27.97 179 GLY A C 1
ATOM 1392 O O . GLY A 1 179 ? 28.903 -51.641 -15.186 1.00 27.97 179 GLY A O 1
ATOM 1393 N N . ASP A 1 180 ? 29.604 -52.915 -13.453 1.00 29.59 180 ASP A N 1
ATOM 1394 C CA . ASP A 1 180 ? 30.767 -53.750 -13.816 1.00 29.59 180 ASP A CA 1
ATOM 1395 C C . ASP A 1 180 ? 31.728 -53.369 -14.985 1.00 29.59 180 ASP A C 1
ATOM 1397 O O . ASP A 1 180 ? 31.328 -53.172 -16.129 1.00 29.59 180 ASP A O 1
ATOM 1401 N N . ASP A 1 181 ? 33.024 -53.484 -14.648 1.00 32.38 181 ASP A N 1
ATOM 1402 C CA . ASP A 1 181 ? 34.186 -53.926 -15.452 1.00 32.38 181 ASP A CA 1
ATOM 1403 C C . ASP A 1 181 ? 35.041 -52.989 -16.357 1.00 32.38 181 ASP A C 1
ATOM 1405 O O . ASP A 1 181 ? 34.583 -52.101 -17.073 1.00 32.38 181 ASP A O 1
ATOM 1409 N N . ASP A 1 182 ? 36.338 -53.355 -16.333 1.00 30.05 182 ASP A N 1
ATOM 1410 C CA . ASP A 1 182 ? 37.482 -53.098 -17.233 1.00 30.05 182 ASP A CA 1
ATOM 1411 C C . ASP A 1 182 ? 38.403 -51.853 -17.109 1.00 30.05 182 ASP A C 1
ATOM 1413 O O . ASP A 1 182 ? 38.148 -50.879 -16.404 1.00 30.05 182 ASP A O 1
ATOM 1417 N N . LEU A 1 183 ? 39.604 -52.021 -17.692 1.00 33.25 183 LEU A N 1
ATOM 1418 C CA . LEU A 1 183 ? 40.902 -51.420 -17.321 1.00 33.25 183 LEU A CA 1
ATOM 1419 C C . LEU A 1 183 ? 41.595 -50.668 -18.487 1.00 33.25 183 LEU A C 1
ATOM 1421 O O . LEU A 1 183 ? 41.162 -50.760 -19.634 1.00 33.25 183 LEU A O 1
ATOM 1425 N N . ASN A 1 184 ? 42.749 -50.046 -18.179 1.00 31.16 184 ASN A N 1
ATOM 1426 C CA . ASN A 1 184 ? 43.698 -49.350 -19.078 1.00 31.16 184 ASN A CA 1
ATOM 1427 C C . ASN A 1 184 ? 43.200 -47.991 -19.652 1.00 31.16 184 ASN A C 1
ATOM 1429 O O . ASN A 1 184 ? 42.003 -47.749 -19.737 1.00 31.16 184 ASN A O 1
ATOM 1433 N N . ASP A 1 185 ? 44.055 -47.022 -20.021 1.00 27.70 185 ASP A N 1
ATOM 1434 C CA . ASP A 1 185 ? 45.533 -46.985 -20.082 1.00 27.70 185 ASP A CA 1
ATOM 1435 C C . ASP A 1 185 ? 46.100 -45.550 -19.863 1.00 27.70 185 ASP A C 1
ATOM 1437 O O . ASP A 1 185 ? 45.403 -44.571 -20.115 1.00 27.70 185 ASP A O 1
ATOM 1441 N N . THR A 1 186 ? 47.359 -45.455 -19.401 1.00 28.23 186 THR A N 1
ATOM 1442 C CA . THR A 1 186 ? 48.511 -44.700 -19.988 1.00 28.23 186 THR A CA 1
ATOM 1443 C C . THR A 1 186 ? 48.210 -43.496 -20.925 1.00 28.23 186 THR A C 1
ATOM 1445 O O . THR A 1 186 ? 47.478 -43.670 -21.893 1.00 28.23 186 THR A O 1
ATOM 1448 N N . SER A 1 187 ? 48.810 -42.292 -20.817 1.00 32.50 187 SER A N 1
ATOM 1449 C CA . SER A 1 187 ? 49.906 -41.731 -19.977 1.00 32.50 187 SER A CA 1
ATOM 1450 C C . SER A 1 187 ? 49.757 -40.189 -19.794 1.00 32.50 187 SER A C 1
ATOM 1452 O O . SER A 1 187 ? 48.739 -39.648 -20.215 1.00 32.50 187 SER A O 1
ATOM 1454 N N . SER A 1 188 ? 50.554 -39.510 -18.944 1.00 29.95 188 SER A N 1
ATOM 1455 C CA . SER A 1 188 ? 51.700 -38.598 -19.268 1.00 29.95 188 SER A CA 1
ATOM 1456 C C . SER A 1 188 ? 51.436 -37.502 -20.331 1.00 29.95 188 SER A C 1
ATOM 1458 O O . SER A 1 188 ? 50.682 -37.731 -21.271 1.00 29.95 188 SER A O 1
ATOM 1460 N N . ASP A 1 189 ? 51.995 -36.288 -20.278 1.00 33.31 189 ASP A N 1
ATOM 1461 C CA . ASP A 1 189 ? 53.009 -35.641 -19.408 1.00 33.31 189 ASP A CA 1
ATOM 1462 C C . ASP A 1 189 ? 52.398 -34.302 -18.859 1.00 33.31 189 ASP A C 1
ATOM 1464 O O . ASP A 1 189 ? 51.181 -34.138 -18.948 1.00 33.31 189 ASP A O 1
ATOM 1468 N N . GLU A 1 190 ? 53.056 -33.311 -18.242 1.00 32.94 190 GLU A N 1
ATOM 1469 C CA . GLU A 1 190 ? 54.470 -32.906 -18.133 1.00 32.94 190 GLU A CA 1
ATOM 1470 C C . GLU A 1 190 ? 54.609 -31.982 -16.892 1.00 32.94 190 GLU A C 1
ATOM 1472 O O . GLU A 1 190 ? 53.677 -31.227 -16.597 1.00 32.94 190 GLU A O 1
ATOM 1477 N N . ASP A 1 191 ? 55.719 -32.060 -16.148 1.00 32.03 191 ASP A N 1
ATOM 1478 C CA . ASP A 1 191 ? 56.025 -31.158 -15.020 1.00 32.03 191 ASP A CA 1
ATOM 1479 C C . ASP A 1 191 ? 56.723 -29.874 -15.518 1.00 32.03 191 ASP A C 1
ATOM 1481 O O . ASP A 1 191 ? 57.444 -29.926 -16.511 1.00 32.03 191 ASP A O 1
ATOM 1485 N N . ASP A 1 192 ? 56.585 -28.760 -14.791 1.00 33.81 192 ASP A N 1
ATOM 1486 C CA . ASP A 1 192 ? 57.688 -27.808 -14.561 1.00 33.81 192 ASP A CA 1
ATOM 1487 C C . ASP A 1 192 ? 57.343 -26.885 -13.372 1.00 33.81 192 ASP A C 1
ATOM 1489 O O . ASP A 1 192 ? 56.207 -26.415 -13.235 1.00 33.81 192 ASP A O 1
ATOM 1493 N N . ASP A 1 193 ? 58.325 -26.659 -12.498 1.00 37.97 193 ASP A N 1
ATOM 1494 C CA . ASP A 1 193 ? 58.252 -25.737 -11.357 1.00 37.97 193 ASP A CA 1
ATOM 1495 C C . ASP A 1 193 ? 58.510 -24.280 -11.798 1.00 37.97 193 ASP A C 1
ATOM 1497 O O . ASP A 1 193 ? 59.105 -24.035 -12.845 1.00 37.97 193 ASP A O 1
ATOM 1501 N N . ASP A 1 194 ? 58.157 -23.308 -10.952 1.00 34.59 194 ASP A N 1
ATOM 1502 C CA . ASP A 1 194 ? 59.019 -22.138 -10.708 1.00 34.59 194 ASP A CA 1
ATOM 1503 C C . ASP A 1 194 ? 58.589 -21.463 -9.391 1.00 34.59 194 ASP A C 1
ATOM 1505 O O . ASP A 1 194 ? 57.434 -21.057 -9.230 1.00 34.59 194 ASP A O 1
ATOM 1509 N N . ASP A 1 195 ? 59.521 -21.369 -8.442 1.00 36.47 195 ASP A N 1
ATOM 1510 C CA . ASP A 1 195 ? 59.319 -20.853 -7.082 1.00 36.47 195 ASP A CA 1
ATOM 1511 C C . ASP A 1 195 ? 60.238 -19.645 -6.842 1.00 36.47 195 ASP A C 1
ATOM 1513 O O . ASP A 1 195 ? 61.407 -19.670 -7.236 1.00 36.47 195 ASP A O 1
ATOM 1517 N N . TYR A 1 196 ? 59.714 -18.584 -6.223 1.00 38.84 196 TYR A N 1
ATOM 1518 C CA . TYR A 1 196 ? 60.447 -17.340 -5.965 1.00 38.84 196 TYR A CA 1
ATOM 1519 C C . TYR A 1 196 ? 59.913 -16.602 -4.725 1.00 38.84 196 TYR A C 1
ATOM 1521 O O . TYR A 1 196 ? 58.954 -15.830 -4.806 1.00 38.84 196 TYR A O 1
ATOM 1529 N N . ASP A 1 197 ? 60.605 -16.795 -3.601 1.00 37.09 197 ASP A N 1
ATOM 1530 C CA . ASP A 1 197 ? 60.620 -15.867 -2.464 1.00 37.09 197 ASP A CA 1
ATOM 1531 C C . ASP A 1 197 ? 61.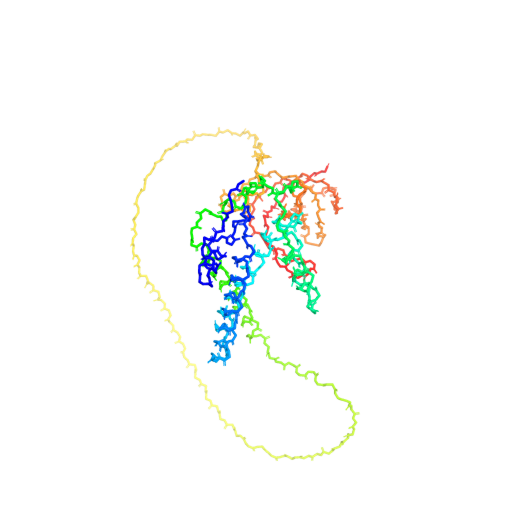247 -14.507 -2.859 1.00 37.09 197 ASP A C 1
ATOM 1533 O O . ASP A 1 197 ? 62.172 -14.471 -3.674 1.00 37.09 197 ASP A O 1
ATOM 1537 N N . ASP A 1 198 ? 60.777 -13.405 -2.252 1.00 35.47 198 ASP A N 1
ATOM 1538 C CA . ASP A 1 198 ? 61.633 -12.424 -1.540 1.00 35.47 198 ASP A CA 1
ATOM 1539 C C . ASP A 1 198 ? 60.791 -11.303 -0.868 1.00 35.47 198 ASP A C 1
ATOM 1541 O O . ASP A 1 198 ? 60.205 -10.442 -1.526 1.00 35.47 198 ASP A O 1
ATOM 1545 N N . ASP A 1 199 ? 60.719 -11.375 0.463 1.00 36.38 199 ASP A N 1
ATOM 1546 C CA . ASP A 1 199 ? 60.861 -10.336 1.503 1.00 36.38 199 ASP A CA 1
ATOM 1547 C C . ASP A 1 199 ? 60.490 -8.826 1.305 1.00 36.38 199 ASP A C 1
ATOM 1549 O O . ASP A 1 199 ? 61.019 -8.098 0.467 1.00 36.38 199 ASP A O 1
ATOM 1553 N N . ASP A 1 200 ? 59.718 -8.354 2.304 1.00 36.75 200 ASP A N 1
ATOM 1554 C CA . ASP A 1 200 ? 59.947 -7.175 3.184 1.00 36.75 200 ASP A CA 1
ATOM 1555 C C . ASP A 1 200 ? 59.493 -5.705 2.925 1.00 36.75 200 ASP A C 1
ATOM 1557 O O . ASP A 1 200 ? 59.288 -5.205 1.820 1.00 36.75 200 ASP A O 1
ATOM 1561 N N . ASP A 1 201 ? 59.389 -5.034 4.091 1.00 32.09 201 ASP A N 1
ATOM 1562 C CA . ASP A 1 201 ? 59.422 -3.600 4.456 1.00 32.09 201 ASP A CA 1
ATOM 1563 C C . ASP A 1 201 ? 58.215 -2.638 4.237 1.00 32.09 201 ASP A C 1
ATOM 1565 O O . ASP A 1 201 ? 58.107 -1.890 3.268 1.00 32.09 201 ASP A O 1
ATOM 1569 N N . GLU A 1 202 ? 57.358 -2.593 5.271 1.00 32.75 202 GLU A N 1
ATOM 1570 C CA . GLU A 1 202 ? 57.158 -1.468 6.228 1.00 32.75 202 GLU A CA 1
ATOM 1571 C C . GLU A 1 202 ? 56.842 0.008 5.821 1.00 32.75 202 GLU A C 1
ATOM 1573 O O . GLU A 1 202 ? 57.338 0.611 4.877 1.00 32.75 202 GLU A O 1
ATOM 1578 N N . SER A 1 203 ? 56.103 0.638 6.749 1.00 30.48 203 SER A N 1
ATOM 1579 C CA . SER A 1 203 ? 56.086 2.058 7.151 1.00 30.48 203 SER A CA 1
ATOM 1580 C C . SER A 1 203 ? 55.438 3.190 6.318 1.00 30.48 203 SER A C 1
ATOM 1582 O O . SER A 1 203 ? 56.101 3.991 5.669 1.00 30.48 203 SER A O 1
ATOM 1584 N N . SER A 1 204 ? 54.143 3.405 6.614 1.00 31.41 204 SER A N 1
ATOM 1585 C CA . SER A 1 204 ? 53.651 4.487 7.518 1.00 31.41 204 SER A CA 1
ATOM 1586 C C . SER A 1 204 ? 53.660 5.988 7.105 1.00 31.41 204 SER A C 1
ATOM 1588 O O . SER A 1 204 ? 54.387 6.447 6.235 1.00 31.41 204 SER A O 1
ATOM 1590 N N . SER A 1 205 ? 52.872 6.770 7.868 1.00 27.89 205 SER A N 1
ATOM 1591 C CA . SER A 1 205 ? 52.736 8.246 7.915 1.00 27.89 205 SER A CA 1
ATOM 1592 C C . SER A 1 205 ? 51.935 8.895 6.762 1.00 27.89 205 SER A C 1
ATOM 1594 O O . SER A 1 205 ? 52.373 8.906 5.621 1.00 27.89 205 SER A O 1
ATOM 1596 N N . SER A 1 206 ? 50.674 9.321 6.957 1.00 30.41 206 SER A N 1
ATOM 1597 C CA . SER A 1 206 ? 50.170 10.518 7.689 1.00 30.41 206 SER A CA 1
ATOM 1598 C C . SER A 1 206 ? 50.426 11.853 6.946 1.00 30.41 206 SER A C 1
ATOM 1600 O O . SER A 1 206 ? 51.430 12.008 6.262 1.00 30.41 206 SER A O 1
ATOM 1602 N N . SER A 1 207 ? 49.558 12.872 6.996 1.00 33.06 207 SER A N 1
ATOM 1603 C CA . SER A 1 207 ? 49.102 13.535 8.230 1.00 33.06 207 SER A CA 1
ATOM 1604 C C . SER A 1 207 ? 48.014 14.609 7.983 1.00 33.06 207 SER A C 1
ATOM 1606 O O . SER A 1 207 ? 48.076 15.286 6.963 1.00 33.06 207 SER A O 1
ATOM 1608 N N . GLU A 1 208 ? 47.129 14.807 8.983 1.00 29.59 208 GLU A N 1
ATOM 1609 C CA . GLU A 1 208 ? 46.635 16.115 9.505 1.00 29.59 208 GLU A CA 1
ATOM 1610 C C . GLU A 1 208 ? 45.829 17.082 8.581 1.00 29.59 208 GLU A C 1
ATOM 1612 O O . GLU A 1 208 ? 45.869 16.985 7.362 1.00 29.59 208 GLU A O 1
ATOM 1617 N N . SER A 1 209 ? 45.034 18.069 9.042 1.00 28.19 209 SER A N 1
ATOM 1618 C CA . SER A 1 209 ? 44.624 18.614 10.369 1.00 28.19 209 SER A CA 1
ATOM 1619 C C . SER A 1 209 ? 43.362 19.510 10.151 1.00 28.19 209 SER A C 1
ATOM 1621 O O . SER A 1 209 ? 43.058 19.805 8.995 1.00 28.19 209 SER A O 1
ATOM 1623 N N . SER A 1 210 ? 42.668 20.153 11.110 1.00 31.16 210 SER A N 1
ATOM 1624 C CA . SER A 1 210 ? 42.246 19.910 12.516 1.00 31.16 210 SER A CA 1
ATOM 1625 C C . SER A 1 210 ? 41.580 21.226 13.041 1.00 31.16 210 SER A C 1
ATOM 1627 O O . SER A 1 210 ? 41.220 22.064 12.213 1.00 31.16 210 SER A O 1
ATOM 1629 N N . SER A 1 211 ? 41.492 21.440 14.371 1.00 27.27 211 SER A N 1
ATOM 1630 C CA . SER A 1 211 ? 41.031 22.645 15.123 1.00 27.27 211 SER A CA 1
ATOM 1631 C C . SER A 1 211 ? 39.496 22.765 15.311 1.00 27.27 211 SER A C 1
ATOM 1633 O O . SER A 1 211 ? 38.783 22.742 14.310 1.00 27.27 211 SER A O 1
ATOM 1635 N N . SER A 1 212 ? 38.856 22.764 16.505 1.00 30.17 212 SER A N 1
ATOM 1636 C CA . SER A 1 212 ? 39.086 23.245 17.914 1.00 30.17 212 SER A CA 1
ATOM 1637 C C . SER A 1 212 ? 38.256 24.528 18.232 1.00 30.17 212 SER A C 1
ATOM 1639 O O . SER A 1 212 ? 37.771 25.150 17.290 1.00 30.17 212 SER A O 1
ATOM 1641 N N . GLU A 1 213 ? 37.887 24.933 19.465 1.00 30.97 213 GLU A N 1
ATOM 1642 C CA . GLU A 1 213 ? 38.514 24.862 20.813 1.00 30.97 213 GLU A CA 1
ATOM 1643 C C . GLU A 1 213 ? 37.481 24.882 21.988 1.00 30.97 213 GLU A C 1
ATOM 1645 O O . GLU A 1 213 ? 36.416 25.470 21.818 1.00 30.97 213 GLU A O 1
ATOM 1650 N N . GLU A 1 214 ? 37.843 24.251 23.128 1.00 29.73 214 GLU A N 1
ATOM 1651 C CA . GLU A 1 214 ? 37.817 24.649 24.584 1.00 29.73 214 GLU A CA 1
ATOM 1652 C C . GLU A 1 214 ? 36.581 25.388 25.214 1.00 29.73 214 GLU A C 1
ATOM 1654 O O . GLU A 1 214 ? 35.826 26.040 24.501 1.00 29.73 214 GLU A O 1
ATOM 1659 N N . SER A 1 215 ? 36.265 25.428 26.534 1.00 28.78 215 SER A N 1
ATOM 1660 C CA . SER A 1 215 ? 36.712 24.846 27.850 1.00 28.78 215 SER A CA 1
ATOM 1661 C C . SER A 1 215 ? 35.517 24.969 28.883 1.00 28.78 215 SER A C 1
ATOM 1663 O O . SER A 1 215 ? 34.391 25.073 28.397 1.00 28.78 215 SER A O 1
ATOM 1665 N N . ASP A 1 216 ? 35.508 24.895 30.242 1.00 28.89 216 ASP A N 1
ATOM 1666 C CA . ASP A 1 216 ? 36.457 24.947 31.395 1.00 28.89 216 ASP A CA 1
ATOM 1667 C C . ASP A 1 216 ? 35.970 24.116 32.650 1.00 28.89 216 ASP A C 1
ATOM 1669 O O . ASP A 1 216 ? 34.790 23.788 32.746 1.00 28.89 216 ASP A O 1
ATOM 1673 N N . GLU A 1 217 ? 36.898 23.804 33.584 1.00 30.70 217 GLU A N 1
ATOM 1674 C CA . GLU A 1 217 ? 36.926 23.802 35.097 1.00 30.70 217 GLU A CA 1
ATOM 1675 C C . GLU A 1 217 ? 35.627 23.880 35.994 1.00 30.70 217 GLU A C 1
ATOM 1677 O O . GLU A 1 217 ? 34.633 24.474 35.591 1.00 30.70 217 GLU A O 1
ATOM 1682 N N . GLU A 1 218 ? 35.526 23.415 37.272 1.00 27.78 218 GLU A N 1
ATOM 1683 C CA . GLU A 1 218 ? 36.394 22.656 38.233 1.00 27.78 218 GLU A CA 1
ATOM 1684 C C . GLU A 1 218 ? 35.621 22.090 39.489 1.00 27.78 218 GLU A C 1
ATOM 1686 O O . GLU A 1 218 ? 34.431 22.358 39.661 1.00 27.78 218 GLU A O 1
ATOM 1691 N N . ASP A 1 219 ? 36.366 21.423 40.403 1.00 23.30 219 ASP A N 1
ATOM 1692 C CA . ASP A 1 219 ? 36.200 21.289 41.889 1.00 23.30 219 ASP A CA 1
ATOM 1693 C C . ASP A 1 219 ? 35.520 20.031 42.530 1.00 23.30 219 ASP A C 1
ATOM 1695 O O . ASP A 1 219 ? 34.689 19.343 41.938 1.00 23.30 219 ASP A O 1
ATOM 1699 N N . GLU A 1 220 ? 35.941 19.686 43.764 1.00 26.91 220 GLU A N 1
ATOM 1700 C CA . GLU A 1 220 ? 35.728 18.394 44.460 1.00 26.91 220 GLU A CA 1
ATOM 1701 C C . GLU A 1 220 ? 34.655 18.393 45.587 1.00 26.91 220 GLU A C 1
ATOM 1703 O O . GLU A 1 220 ? 34.364 19.417 46.201 1.00 26.91 220 GLU A O 1
ATOM 1708 N N . SER A 1 221 ? 34.174 17.206 46.011 1.00 25.47 221 SER A N 1
ATOM 1709 C CA . SER A 1 221 ? 34.613 16.567 47.285 1.00 25.47 221 SER A CA 1
ATOM 1710 C C . SER A 1 221 ? 33.894 15.236 47.598 1.00 25.47 221 SER A C 1
ATOM 1712 O O . SER A 1 221 ? 32.871 14.893 47.013 1.00 25.47 221 SER A O 1
ATOM 1714 N N . SER A 1 222 ? 34.439 14.460 48.543 1.00 31.84 222 SER A N 1
ATOM 1715 C CA . SER A 1 222 ? 33.994 13.095 48.876 1.00 31.84 222 SER A CA 1
ATOM 1716 C C . SER A 1 222 ? 32.838 13.016 49.885 1.00 31.84 222 SER A C 1
ATOM 1718 O O . SER A 1 222 ? 32.910 13.578 50.980 1.00 31.84 222 SER A O 1
ATOM 1720 N N . SER A 1 223 ? 31.861 12.143 49.621 1.00 23.84 223 SER A N 1
ATOM 1721 C CA . SER A 1 223 ? 31.174 11.383 50.679 1.00 23.84 223 SER A CA 1
ATOM 1722 C C . SER A 1 223 ? 30.604 10.065 50.172 1.00 23.84 223 SER A C 1
ATOM 1724 O O . SER A 1 223 ? 29.998 9.997 49.110 1.00 23.84 223 SER A O 1
ATOM 1726 N N . SER A 1 224 ? 30.789 9.013 50.968 1.00 39.31 224 SER A N 1
ATOM 1727 C CA . SER A 1 224 ? 30.209 7.694 50.734 1.00 39.31 224 SER A CA 1
ATOM 1728 C C . SER A 1 224 ? 28.772 7.639 51.259 1.00 39.31 224 SER A C 1
ATOM 1730 O O . SER A 1 224 ? 28.559 7.566 52.472 1.00 39.31 224 SER A O 1
ATOM 1732 N N . SER A 1 225 ? 27.805 7.620 50.351 1.00 27.38 225 SER A N 1
ATOM 1733 C CA . SER A 1 225 ? 26.412 7.236 50.603 1.00 27.38 225 SER A CA 1
ATOM 1734 C C . SER A 1 225 ? 25.950 6.298 49.493 1.00 27.38 225 SER A C 1
ATOM 1736 O O . SER A 1 225 ? 26.462 6.373 48.377 1.00 27.38 225 SER A O 1
ATOM 1738 N N . GLU A 1 226 ? 25.027 5.395 49.812 1.00 35.94 226 GLU A N 1
ATOM 1739 C CA . GLU A 1 226 ? 24.565 4.346 48.901 1.00 35.94 226 GLU A CA 1
ATOM 1740 C C . GLU A 1 226 ? 23.997 4.941 47.601 1.00 35.94 226 GLU A C 1
ATOM 1742 O O . GLU A 1 226 ? 23.156 5.839 47.634 1.00 35.94 226 GLU A O 1
ATOM 1747 N N . ILE A 1 227 ? 24.472 4.443 46.454 1.00 30.14 227 ILE A N 1
ATOM 1748 C CA . ILE A 1 227 ? 23.881 4.759 45.153 1.00 30.14 227 ILE A CA 1
ATOM 1749 C C . ILE A 1 227 ? 22.604 3.927 45.045 1.00 30.14 227 ILE A C 1
ATOM 1751 O O . ILE A 1 227 ? 22.660 2.738 44.736 1.00 30.14 227 ILE A O 1
ATOM 1755 N N . GLU A 1 228 ? 21.451 4.545 45.304 1.00 36.91 228 GLU A N 1
ATOM 1756 C CA . GLU A 1 228 ? 20.206 4.042 44.727 1.00 36.91 228 GLU A CA 1
ATOM 1757 C C . GLU A 1 228 ? 20.326 4.187 43.206 1.00 36.91 228 GLU A C 1
ATOM 1759 O O . GLU A 1 228 ? 20.442 5.296 42.680 1.00 36.91 228 GLU A O 1
ATOM 1764 N N . GLU A 1 229 ? 20.355 3.060 42.496 1.00 43.47 229 GLU A N 1
ATOM 1765 C CA . GLU A 1 229 ? 20.345 3.038 41.035 1.00 43.47 229 GLU A CA 1
ATOM 1766 C C . GLU A 1 229 ? 19.040 3.678 40.545 1.00 43.47 229 GLU A C 1
ATOM 1768 O O . GLU A 1 229 ? 17.955 3.104 40.657 1.00 43.47 229 GLU A O 1
ATOM 1773 N N . SER A 1 230 ? 19.143 4.910 40.044 1.00 52.75 230 SER A N 1
ATOM 1774 C CA . SER A 1 230 ? 18.007 5.721 39.606 1.00 52.75 230 SER A CA 1
ATOM 1775 C C . SER A 1 230 ? 17.514 5.285 38.222 1.00 52.75 230 SER A C 1
ATOM 1777 O O . SER A 1 230 ? 17.637 6.035 37.255 1.00 52.75 230 SER A O 1
ATOM 1779 N N . TYR A 1 231 ? 16.950 4.080 38.137 1.00 62.94 231 TYR A N 1
ATOM 1780 C CA . TYR A 1 231 ? 16.241 3.595 36.953 1.00 62.94 231 TYR A CA 1
ATOM 1781 C C . TYR A 1 231 ? 15.120 4.571 36.556 1.00 62.94 231 TYR A C 1
ATOM 1783 O O . TYR A 1 231 ? 14.275 4.884 37.397 1.00 62.94 231 TYR A O 1
ATOM 1791 N N . ASP A 1 232 ? 15.063 5.024 35.296 1.00 66.94 232 ASP A N 1
ATOM 1792 C CA . ASP A 1 232 ? 13.901 5.787 34.809 1.00 66.94 232 ASP A CA 1
ATOM 1793 C C . ASP A 1 232 ? 12.735 4.823 34.495 1.00 66.94 232 ASP A C 1
ATOM 1795 O O . ASP A 1 232 ? 12.892 3.936 33.649 1.00 66.94 232 ASP A O 1
ATOM 1799 N N . PRO A 1 233 ? 11.564 4.961 35.152 1.00 64.75 233 PRO A N 1
ATOM 1800 C CA . PRO A 1 233 ? 10.392 4.128 34.893 1.00 64.75 233 PRO A CA 1
ATOM 1801 C C . PRO A 1 233 ? 9.478 4.674 33.778 1.00 64.75 233 PRO A C 1
ATOM 1803 O O . PRO A 1 233 ? 8.404 4.114 33.560 1.00 64.75 233 PRO A O 1
ATOM 1806 N N . ASN A 1 234 ? 9.831 5.791 33.127 1.00 70.88 234 ASN A N 1
ATOM 1807 C CA . ASN A 1 234 ? 9.001 6.460 32.114 1.00 70.88 234 ASN A CA 1
ATOM 1808 C C . ASN A 1 234 ? 9.537 6.326 30.682 1.00 70.88 234 ASN A C 1
ATOM 1810 O O . ASN A 1 234 ? 8.851 6.762 29.756 1.00 70.88 234 ASN A O 1
ATOM 1814 N N . ILE A 1 235 ? 10.734 5.760 30.496 1.00 77.38 235 ILE A N 1
ATOM 1815 C CA . ILE A 1 235 ? 11.352 5.602 29.176 1.00 77.38 235 ILE A CA 1
ATOM 1816 C C . ILE A 1 235 ? 10.453 4.765 28.256 1.00 77.38 235 ILE A C 1
ATOM 1818 O O . ILE A 1 235 ? 10.000 3.674 28.613 1.00 77.38 235 ILE A O 1
ATOM 1822 N N . THR A 1 236 ? 10.148 5.284 27.066 1.00 85.06 236 THR A N 1
ATOM 1823 C CA . THR A 1 236 ? 9.245 4.596 26.138 1.00 85.06 236 THR A CA 1
ATOM 1824 C C . THR A 1 236 ? 10.002 3.704 25.160 1.00 85.06 236 THR A C 1
ATOM 1826 O O . THR A 1 236 ? 11.129 3.994 24.754 1.00 85.06 236 THR A O 1
ATOM 1829 N N . TRP A 1 237 ? 9.349 2.629 24.706 1.00 88.25 237 TRP A N 1
ATOM 1830 C CA . TRP A 1 237 ? 9.886 1.761 23.652 1.00 88.25 237 TRP A CA 1
ATOM 1831 C C . TRP A 1 237 ? 10.241 2.554 22.380 1.00 88.25 237 TRP A C 1
ATOM 1833 O O . TRP A 1 237 ? 11.280 2.326 21.763 1.00 88.25 237 TRP A O 1
ATOM 1843 N N . ASP A 1 238 ? 9.407 3.542 22.032 1.00 85.56 238 ASP A N 1
ATOM 1844 C CA . ASP A 1 238 ? 9.617 4.456 20.905 1.00 85.56 238 ASP A CA 1
ATOM 1845 C C . ASP A 1 238 ? 10.917 5.275 21.030 1.00 85.56 238 ASP A C 1
ATOM 1847 O O . ASP A 1 238 ? 11.540 5.584 20.015 1.00 85.56 238 ASP A O 1
ATOM 1851 N N . GLU A 1 239 ? 11.350 5.632 22.241 1.00 84.88 239 GLU A N 1
ATOM 1852 C CA . GLU A 1 239 ? 12.590 6.386 22.464 1.00 84.88 239 GLU A CA 1
ATOM 1853 C C . GLU A 1 239 ? 13.823 5.489 22.318 1.00 84.88 239 GLU A C 1
ATOM 1855 O O . GLU A 1 239 ? 14.728 5.837 21.552 1.00 84.88 239 GLU A O 1
ATOM 1860 N N . LEU A 1 240 ? 13.805 4.308 22.948 1.00 86.00 240 LEU A N 1
ATOM 1861 C CA . LEU A 1 240 ? 14.867 3.299 22.853 1.00 86.00 240 LEU A CA 1
ATOM 1862 C C . LEU A 1 240 ? 15.089 2.847 21.401 1.00 86.00 240 LEU A C 1
ATOM 1864 O O . LEU A 1 240 ? 16.215 2.891 20.898 1.00 86.00 240 LEU A O 1
ATOM 1868 N N . ALA A 1 241 ? 14.013 2.466 20.705 1.00 86.75 241 ALA A N 1
ATOM 1869 C CA . ALA A 1 241 ? 14.078 1.912 19.354 1.00 86.75 241 ALA A CA 1
ATOM 1870 C C . ALA A 1 241 ? 14.438 2.952 18.276 1.00 86.75 241 ALA A C 1
ATOM 1872 O O . ALA A 1 241 ? 15.023 2.598 17.250 1.00 86.75 241 ALA A O 1
ATOM 1873 N N . ARG A 1 242 ? 14.101 4.238 18.471 1.00 87.62 242 ARG A N 1
ATOM 1874 C CA . ARG A 1 242 ? 14.389 5.304 17.487 1.00 87.62 242 ARG A CA 1
ATOM 1875 C C . ARG A 1 242 ? 15.707 6.028 17.733 1.00 87.62 242 ARG A C 1
ATOM 1877 O O . ARG A 1 242 ? 16.309 6.496 16.768 1.00 87.62 242 ARG A O 1
ATOM 1884 N N . ASN A 1 243 ? 16.146 6.142 18.987 1.00 86.50 243 ASN A N 1
ATOM 1885 C CA . ASN A 1 243 ? 17.323 6.923 19.374 1.00 86.50 243 ASN A CA 1
ATOM 1886 C C . ASN A 1 243 ? 18.344 6.095 20.185 1.00 86.50 243 ASN A C 1
ATOM 1888 O O . ASN A 1 243 ? 18.802 6.578 21.221 1.00 86.50 243 ASN A O 1
ATOM 1892 N N . PRO A 1 244 ? 18.739 4.875 19.760 1.00 83.62 244 PRO A N 1
ATOM 1893 C CA . PRO A 1 244 ? 19.476 3.946 20.621 1.00 83.62 244 PRO A CA 1
ATOM 1894 C C . PRO A 1 244 ? 20.762 4.538 21.217 1.00 83.62 244 PRO A C 1
ATOM 1896 O O . PRO A 1 244 ? 20.990 4.431 22.415 1.00 83.62 244 PRO A O 1
ATOM 1899 N N . LYS A 1 245 ? 21.534 5.276 20.408 1.00 82.81 245 LYS A N 1
ATOM 1900 C CA . LYS A 1 245 ? 22.790 5.932 20.818 1.00 82.81 245 LYS A CA 1
ATOM 1901 C C . LYS A 1 245 ? 22.643 7.051 21.855 1.00 82.81 245 LYS A C 1
ATOM 1903 O O . LYS A 1 245 ? 23.652 7.523 22.365 1.00 82.81 245 LYS A O 1
ATOM 1908 N N . ASN A 1 246 ? 21.426 7.524 22.118 1.00 83.69 246 ASN A N 1
ATOM 1909 C CA . ASN A 1 246 ? 21.181 8.567 23.116 1.00 83.69 246 ASN A CA 1
ATOM 1910 C C . ASN A 1 246 ? 20.977 7.989 24.524 1.00 83.69 246 ASN A C 1
ATOM 1912 O O . ASN A 1 246 ? 20.981 8.761 25.475 1.00 83.69 246 ASN A O 1
ATOM 1916 N N . HIS A 1 247 ? 20.779 6.669 24.624 1.00 81.62 247 HIS A N 1
ATOM 1917 C CA . HIS A 1 247 ? 20.450 5.946 25.855 1.00 81.62 247 HIS A CA 1
ATOM 1918 C C . HIS A 1 247 ? 21.389 4.755 26.113 1.00 81.62 247 HIS A C 1
ATOM 1920 O O . HIS A 1 247 ? 21.208 4.012 27.070 1.00 81.62 247 HIS A O 1
ATOM 1926 N N . GLU A 1 248 ? 22.367 4.518 25.237 1.00 84.88 248 GLU A N 1
ATOM 1927 C CA . GLU A 1 248 ? 23.337 3.423 25.338 1.00 84.88 248 GLU A CA 1
ATOM 1928 C C . GLU A 1 248 ? 24.179 3.594 26.619 1.00 84.88 248 GLU A C 1
ATOM 1930 O O . GLU A 1 248 ? 24.964 4.536 26.732 1.00 84.88 248 GLU A O 1
ATOM 1935 N N . GLY A 1 249 ? 23.975 2.710 27.602 1.00 83.44 249 GLY A N 1
ATOM 1936 C CA . GLY A 1 249 ? 24.518 2.822 28.961 1.00 83.44 249 GLY A CA 1
ATOM 1937 C C . GLY A 1 249 ? 23.555 3.370 30.029 1.00 83.44 249 GLY A C 1
ATOM 1938 O O . GLY A 1 249 ? 23.921 3.377 31.205 1.00 83.44 249 GLY A O 1
ATOM 1939 N N . ASP A 1 250 ? 22.334 3.790 29.677 1.00 86.56 250 ASP A N 1
ATOM 1940 C CA . ASP A 1 250 ? 21.318 4.205 30.656 1.00 86.56 250 ASP A CA 1
ATOM 1941 C C . ASP A 1 250 ? 20.787 2.995 31.444 1.00 86.56 250 ASP A C 1
ATOM 1943 O O . ASP A 1 250 ? 20.441 1.954 30.877 1.00 86.56 250 ASP A O 1
ATOM 1947 N N . ASN A 1 251 ? 20.644 3.159 32.762 1.00 88.31 251 ASN A N 1
ATOM 1948 C CA . ASN A 1 251 ? 19.930 2.210 33.615 1.00 88.31 251 ASN A CA 1
ATOM 1949 C C . ASN A 1 251 ? 18.421 2.472 33.528 1.00 88.31 251 ASN A C 1
ATOM 1951 O O . ASN A 1 251 ? 17.935 3.523 33.949 1.00 88.31 251 ASN A O 1
ATOM 1955 N N . ILE A 1 252 ? 17.670 1.500 33.012 1.00 88.94 252 ILE A N 1
ATOM 1956 C CA . ILE A 1 252 ? 16.241 1.633 32.704 1.00 88.94 252 ILE A CA 1
ATOM 1957 C C . ILE A 1 252 ? 15.391 0.542 33.359 1.00 88.94 252 ILE A C 1
ATOM 1959 O O . ILE A 1 252 ? 15.862 -0.564 33.634 1.00 88.94 252 ILE A O 1
ATOM 1963 N N . GLN A 1 253 ? 14.115 0.854 33.604 1.00 90.50 253 GLN A N 1
ATOM 1964 C CA . GLN A 1 253 ? 13.122 -0.114 34.066 1.00 90.50 253 GLN A CA 1
ATOM 1965 C C . GLN A 1 253 ? 11.997 -0.255 33.036 1.00 90.50 253 GLN A C 1
ATOM 1967 O O . GLN A 1 253 ? 11.335 0.723 32.698 1.00 90.50 253 GLN A O 1
ATOM 1972 N N . ILE A 1 254 ? 11.729 -1.488 32.599 1.00 91.31 254 ILE A N 1
ATOM 1973 C CA . ILE A 1 254 ? 10.593 -1.823 31.727 1.00 91.31 254 ILE A CA 1
ATOM 1974 C C . ILE A 1 254 ? 9.679 -2.863 32.384 1.00 91.31 254 ILE A C 1
ATOM 1976 O O . ILE A 1 254 ? 10.088 -3.592 33.290 1.00 91.31 254 ILE A O 1
ATOM 1980 N N . SER A 1 255 ? 8.444 -2.970 31.890 1.00 90.81 255 SER A N 1
ATOM 1981 C CA . SER A 1 255 ? 7.487 -3.995 32.318 1.00 90.81 255 SER A CA 1
ATOM 1982 C C . SER A 1 255 ? 6.683 -4.516 31.129 1.00 90.81 255 SER A C 1
ATOM 1984 O O . SER A 1 255 ? 6.234 -3.730 30.290 1.00 90.81 255 SER A O 1
ATOM 1986 N N . GLY A 1 256 ? 6.475 -5.831 31.055 1.00 91.94 256 GLY A N 1
ATOM 1987 C CA . GLY A 1 256 ? 5.883 -6.466 29.878 1.00 91.94 256 GLY A CA 1
ATOM 1988 C C . GLY A 1 256 ? 5.620 -7.963 30.026 1.00 91.94 256 GLY A C 1
ATOM 1989 O O . GLY A 1 256 ? 5.926 -8.559 31.057 1.00 91.94 256 GLY A O 1
ATOM 1990 N N . SER A 1 257 ? 5.042 -8.571 28.991 1.00 92.56 257 SER A N 1
ATOM 1991 C CA . SER A 1 257 ? 4.764 -10.015 28.933 1.00 92.56 257 SER A CA 1
ATOM 1992 C C . SER A 1 257 ? 5.909 -10.758 28.243 1.00 92.56 257 SER A C 1
ATOM 1994 O O . SER A 1 257 ? 6.377 -10.329 27.194 1.00 92.56 257 SER A O 1
ATOM 1996 N N . VAL A 1 258 ? 6.349 -11.897 28.770 1.00 93.00 258 VAL A N 1
ATOM 1997 C CA . VAL A 1 258 ? 7.374 -12.729 28.121 1.00 93.00 258 VAL A CA 1
ATOM 1998 C C . VAL A 1 258 ? 6.754 -13.479 26.940 1.00 93.00 258 VAL A C 1
ATOM 2000 O O . VAL A 1 258 ? 5.924 -14.367 27.131 1.00 93.00 258 VAL A O 1
ATOM 2003 N N . MET A 1 259 ? 7.159 -13.131 25.718 1.00 90.38 259 MET A N 1
ATOM 2004 C CA . MET A 1 259 ? 6.700 -13.760 24.476 1.00 90.38 259 MET A CA 1
ATOM 2005 C C . MET A 1 259 ? 7.451 -15.062 24.171 1.00 90.38 259 MET A C 1
ATOM 2007 O O . MET A 1 259 ? 6.837 -16.015 23.699 1.00 90.38 259 MET A O 1
ATOM 2011 N N . GLN A 1 260 ? 8.762 -15.096 24.422 1.00 90.31 260 GLN A N 1
ATOM 2012 C CA . GLN A 1 260 ? 9.635 -16.237 24.128 1.00 90.31 260 GLN A CA 1
ATOM 2013 C C . GLN A 1 260 ? 10.747 -16.334 25.182 1.00 90.31 260 GLN A C 1
ATOM 2015 O O . GLN A 1 260 ? 11.226 -15.308 25.674 1.00 90.31 260 GLN A O 1
ATOM 2020 N N . VAL A 1 261 ? 11.172 -17.561 25.497 1.00 90.19 261 VAL A N 1
ATOM 2021 C CA . VAL A 1 261 ? 12.307 -17.859 26.387 1.00 90.19 261 VAL A CA 1
ATOM 2022 C C . VAL A 1 261 ? 13.315 -18.749 25.660 1.00 90.19 261 VAL A C 1
ATOM 2024 O O . VAL A 1 261 ? 12.963 -19.838 25.211 1.00 90.19 261 VAL A O 1
ATOM 2027 N N . ASP A 1 262 ? 14.575 -18.324 25.588 1.00 88.38 262 ASP A N 1
ATOM 2028 C CA . ASP A 1 262 ? 15.711 -19.194 25.279 1.00 88.38 262 ASP A CA 1
ATOM 2029 C C . ASP A 1 262 ? 16.396 -19.599 26.596 1.00 88.38 262 ASP A C 1
ATOM 2031 O O . ASP A 1 262 ? 17.055 -18.785 27.247 1.00 88.38 262 ASP A O 1
ATOM 2035 N N . GLU A 1 263 ? 16.217 -20.855 27.017 1.00 82.38 263 GLU A N 1
ATOM 2036 C CA . GLU A 1 263 ? 16.809 -21.374 28.259 1.00 82.38 263 GLU A CA 1
ATOM 2037 C C . GLU A 1 263 ? 18.307 -21.707 28.136 1.00 82.38 263 GLU A C 1
ATOM 2039 O O . GLU A 1 263 ? 18.990 -21.752 29.162 1.00 82.38 263 GLU A O 1
ATOM 2044 N N . ASP A 1 264 ? 18.823 -21.911 26.917 1.00 80.88 264 ASP A N 1
ATOM 2045 C CA . ASP A 1 264 ? 20.235 -22.227 26.664 1.00 80.88 264 ASP A CA 1
ATOM 2046 C C . ASP A 1 264 ? 21.075 -20.938 26.608 1.00 80.88 264 ASP A C 1
ATOM 2048 O O . ASP A 1 264 ? 22.120 -20.846 27.258 1.00 80.88 264 ASP A O 1
ATOM 2052 N N . SER A 1 265 ? 20.589 -19.915 25.893 1.00 81.44 265 SER A N 1
ATOM 2053 C CA . SER A 1 265 ? 21.222 -18.587 25.807 1.00 81.44 265 SER A CA 1
ATOM 2054 C C . SER A 1 265 ? 20.879 -17.668 26.989 1.00 81.44 265 SER A C 1
ATOM 2056 O O . SER A 1 265 ? 21.554 -16.664 27.194 1.00 81.44 265 SER A O 1
ATOM 2058 N N . LYS A 1 266 ? 19.847 -18.007 27.778 1.00 87.69 266 LYS A N 1
ATOM 2059 C CA . LYS A 1 266 ? 19.242 -17.177 28.843 1.00 87.69 266 LYS A CA 1
ATOM 2060 C C . LYS A 1 266 ? 18.659 -15.839 28.364 1.00 87.69 266 LYS A C 1
ATOM 2062 O O . LYS A 1 266 ? 18.697 -14.844 29.088 1.00 87.69 266 LYS A O 1
ATOM 2067 N N . VAL A 1 267 ? 18.092 -15.822 27.164 1.00 89.88 267 VAL A N 1
ATOM 2068 C CA . VAL A 1 267 ? 17.506 -14.619 26.559 1.00 89.88 267 VAL A CA 1
ATOM 2069 C C . VAL A 1 267 ? 15.982 -14.668 26.676 1.00 89.88 267 VAL A C 1
ATOM 2071 O O . VAL A 1 267 ? 15.358 -15.686 26.373 1.00 89.88 267 VAL A O 1
ATOM 2074 N N . LEU A 1 268 ? 15.369 -13.564 27.103 1.00 92.06 268 LEU A N 1
ATOM 2075 C CA . LEU A 1 268 ? 13.921 -13.355 27.050 1.00 92.06 268 LEU A CA 1
ATOM 2076 C C . LEU A 1 268 ? 13.572 -12.385 25.920 1.00 92.06 268 LEU A C 1
ATOM 2078 O O . LEU A 1 268 ? 14.288 -11.414 25.682 1.00 92.06 268 LEU A O 1
ATOM 2082 N N . LEU A 1 269 ? 12.418 -12.591 25.291 1.00 93.00 269 LEU A N 1
ATOM 2083 C CA . LEU A 1 269 ? 11.791 -11.598 24.419 1.00 93.00 269 LEU A CA 1
ATOM 2084 C C . LEU A 1 269 ? 10.532 -11.068 25.114 1.00 93.00 269 LEU A C 1
ATOM 2086 O O . LEU A 1 269 ? 9.615 -11.842 25.394 1.00 93.00 269 LEU A O 1
ATOM 2090 N N . VAL A 1 270 ? 10.501 -9.773 25.432 1.00 93.19 270 VAL A N 1
ATOM 2091 C CA . VAL A 1 270 ? 9.483 -9.146 26.293 1.00 93.19 270 VAL A CA 1
ATOM 2092 C C . VAL A 1 270 ? 8.650 -8.126 25.511 1.00 93.19 270 VAL A C 1
ATOM 2094 O O . VAL A 1 270 ? 9.182 -7.213 24.891 1.00 93.19 270 VAL A O 1
ATOM 2097 N N . GLU A 1 271 ? 7.330 -8.280 25.568 1.00 94.19 271 GLU A N 1
ATOM 2098 C CA . GLU A 1 271 ? 6.300 -7.422 24.974 1.00 94.19 271 GLU A CA 1
ATOM 2099 C C . GLU A 1 271 ? 5.965 -6.253 25.912 1.00 94.19 271 GLU A C 1
ATOM 2101 O O . GLU A 1 271 ? 5.295 -6.438 26.935 1.00 94.19 271 GLU A O 1
ATOM 2106 N N . MET A 1 272 ? 6.399 -5.037 25.574 1.00 88.81 272 MET A N 1
ATOM 2107 C CA . MET A 1 272 ? 6.003 -3.832 26.308 1.00 88.81 272 MET A CA 1
ATOM 2108 C C . MET A 1 272 ? 4.555 -3.436 25.986 1.00 88.81 272 MET A C 1
ATOM 2110 O O . MET A 1 272 ? 4.049 -3.658 24.890 1.00 88.81 272 MET A O 1
ATOM 2114 N N . ASN A 1 273 ? 3.874 -2.818 26.957 1.00 82.50 273 ASN A N 1
ATOM 2115 C CA . ASN A 1 273 ? 2.532 -2.221 26.824 1.00 82.50 273 ASN A CA 1
ATOM 2116 C C . ASN A 1 273 ? 1.372 -3.149 26.380 1.00 82.50 273 ASN A C 1
ATOM 2118 O O . ASN A 1 273 ? 0.232 -2.684 26.325 1.00 82.50 273 ASN A O 1
ATOM 2122 N N . GLY A 1 274 ? 1.615 -4.439 26.121 1.00 79.69 274 GLY A N 1
ATOM 2123 C CA . GLY A 1 274 ? 0.637 -5.330 25.482 1.00 79.69 274 GLY A CA 1
ATOM 2124 C C . GLY A 1 274 ? 0.479 -5.056 23.981 1.00 79.69 274 GLY A C 1
ATOM 2125 O O . GLY A 1 274 ? -0.634 -5.134 23.454 1.00 79.69 274 GLY A O 1
ATOM 2126 N N . ASP A 1 275 ? 1.572 -4.647 23.332 1.00 82.38 275 ASP A N 1
ATOM 2127 C CA . ASP A 1 275 ? 1.679 -4.467 21.890 1.00 82.38 275 ASP A CA 1
ATOM 2128 C C . ASP A 1 275 ? 2.797 -5.369 21.348 1.00 82.38 275 AS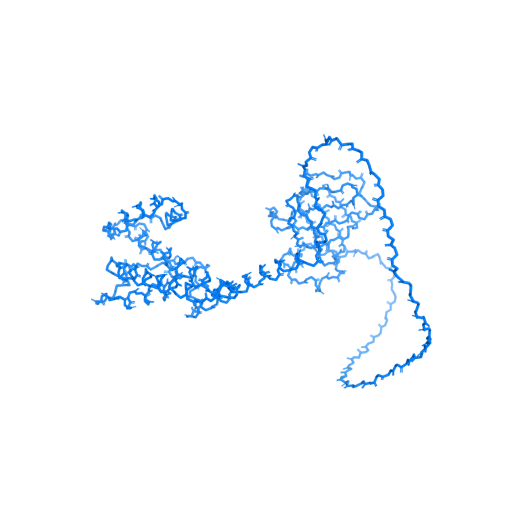P A C 1
ATOM 2130 O O . ASP A 1 275 ? 3.976 -5.158 21.631 1.00 82.38 275 ASP A O 1
ATOM 2134 N N . VAL A 1 276 ? 2.424 -6.378 20.556 1.00 81.50 276 VAL A N 1
ATOM 2135 C CA . VAL A 1 276 ? 3.344 -7.391 20.006 1.00 81.50 276 VAL A CA 1
ATOM 2136 C C . VAL A 1 276 ? 4.385 -6.833 19.031 1.00 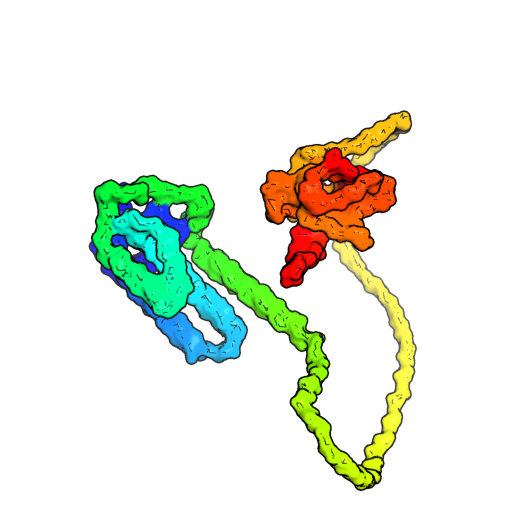81.50 276 VAL A C 1
ATOM 2138 O O . VAL A 1 276 ? 5.340 -7.541 18.722 1.00 81.50 276 VAL A O 1
ATOM 2141 N N . ASP A 1 277 ? 4.229 -5.587 18.572 1.00 85.00 277 ASP A N 1
ATOM 2142 C CA . ASP A 1 277 ? 5.243 -4.879 17.782 1.00 85.00 277 ASP A CA 1
ATOM 2143 C C . ASP A 1 277 ? 6.289 -4.159 18.678 1.00 85.00 277 ASP A C 1
ATOM 2145 O O . ASP A 1 277 ? 7.356 -3.780 18.194 1.00 85.00 277 ASP A O 1
ATOM 2149 N N . GLN A 1 278 ? 6.035 -3.998 19.989 1.00 90.69 278 GLN A N 1
ATOM 2150 C CA . GLN A 1 278 ? 6.909 -3.319 20.967 1.00 90.69 278 GLN A CA 1
ATOM 2151 C C . GLN A 1 278 ? 7.760 -4.315 21.774 1.00 90.69 278 GLN A C 1
ATOM 2153 O O . GLN A 1 278 ? 7.658 -4.423 23.000 1.00 90.69 278 GLN A O 1
ATOM 2158 N N . LEU A 1 279 ? 8.603 -5.074 21.071 1.00 92.94 279 LEU A N 1
ATOM 2159 C CA . LEU A 1 279 ? 9.439 -6.124 21.662 1.00 92.94 279 LEU A CA 1
ATOM 2160 C C . LEU A 1 279 ? 10.801 -5.602 22.126 1.00 92.94 279 LEU A C 1
ATOM 2162 O O . LEU A 1 279 ? 11.427 -4.793 21.444 1.00 92.94 279 LEU A O 1
ATOM 2166 N N . VAL A 1 280 ? 11.276 -6.107 23.262 1.00 93.12 280 VAL A N 1
ATOM 2167 C CA . VAL A 1 280 ? 12.613 -5.864 23.823 1.00 93.12 280 VAL A CA 1
ATOM 2168 C C . VAL A 1 280 ? 13.288 -7.206 24.083 1.00 93.12 280 VAL A C 1
ATOM 2170 O O . VAL A 1 280 ? 12.671 -8.099 24.668 1.00 93.12 280 VAL A O 1
ATOM 2173 N N . GLN A 1 281 ? 14.543 -7.358 23.665 1.00 94.50 281 GLN A N 1
ATOM 2174 C CA . GLN A 1 281 ? 15.375 -8.480 24.084 1.00 94.50 281 GLN A CA 1
ATOM 2175 C C . GLN A 1 281 ? 15.968 -8.177 25.464 1.00 94.50 281 GLN A C 1
ATOM 2177 O O . GLN A 1 281 ? 16.481 -7.084 25.707 1.00 94.50 281 GLN A O 1
ATOM 2182 N N . VAL A 1 282 ? 15.872 -9.140 26.374 1.00 93.12 282 VAL A N 1
ATOM 2183 C CA . VAL A 1 282 ? 16.372 -9.024 27.743 1.00 93.12 282 VAL A CA 1
ATOM 2184 C C . VAL A 1 282 ? 17.294 -10.201 28.022 1.00 93.12 282 VAL A C 1
ATOM 2186 O O . VAL A 1 282 ? 16.844 -11.344 28.145 1.00 93.12 282 VAL A O 1
ATOM 2189 N N . ASP A 1 283 ? 18.579 -9.905 28.146 1.00 91.38 283 ASP A N 1
ATOM 2190 C CA . ASP A 1 283 ? 19.620 -10.882 28.422 1.00 91.38 283 ASP A CA 1
ATOM 2191 C C . ASP A 1 283 ? 19.712 -11.078 29.941 1.00 91.38 283 ASP A C 1
ATOM 2193 O O . ASP A 1 283 ? 19.975 -10.144 30.704 1.00 91.38 283 ASP A O 1
ATOM 2197 N N . LEU A 1 284 ? 19.448 -12.300 30.415 1.00 86.38 284 LEU A N 1
ATOM 2198 C CA . LEU A 1 284 ? 19.465 -12.597 31.846 1.00 86.38 284 LEU A CA 1
ATOM 2199 C C . LEU A 1 284 ? 20.896 -12.828 32.329 1.00 86.38 284 LEU A C 1
ATOM 2201 O O . LEU A 1 284 ? 21.403 -13.961 32.341 1.00 86.38 284 LEU A O 1
ATOM 2205 N N . ASN A 1 285 ? 21.514 -11.754 32.819 1.00 74.00 285 ASN A N 1
ATOM 2206 C CA . ASN A 1 285 ? 22.763 -11.825 33.559 1.00 74.00 285 ASN A CA 1
ATOM 2207 C C . ASN A 1 285 ? 22.675 -12.905 34.652 1.00 74.00 285 ASN A C 1
ATOM 2209 O O . ASN A 1 285 ? 21.666 -13.051 35.349 1.00 74.00 285 ASN A O 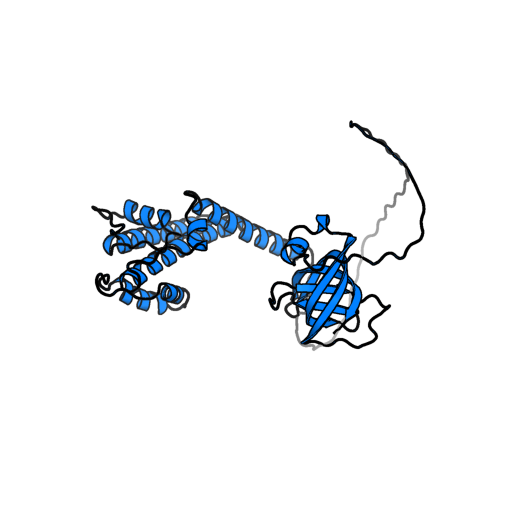1
ATOM 2213 N N . SER A 1 286 ? 23.732 -13.701 34.824 1.00 59.97 286 SER A N 1
ATOM 2214 C CA . SER A 1 286 ? 23.665 -14.970 35.573 1.00 59.97 286 SER A CA 1
ATOM 2215 C C . SER A 1 286 ? 23.557 -14.828 37.104 1.00 59.97 286 SER A C 1
ATOM 2217 O O . SER A 1 286 ? 23.802 -15.800 37.818 1.00 59.97 286 SER A O 1
ATOM 2219 N N . SER A 1 287 ? 23.203 -13.644 37.607 1.00 52.50 287 SER A N 1
ATOM 2220 C CA . SER A 1 287 ? 23.406 -13.238 38.999 1.00 52.50 287 SER A CA 1
ATOM 2221 C C . SER A 1 287 ? 22.154 -13.282 39.891 1.00 52.50 287 SER A C 1
ATOM 2223 O O . SER A 1 287 ? 22.304 -13.608 41.066 1.00 52.50 287 SER A O 1
ATOM 2225 N N . ASN A 1 288 ? 20.938 -12.993 39.388 1.00 53.03 288 ASN A N 1
ATOM 2226 C CA . ASN A 1 288 ? 19.782 -12.699 40.270 1.00 53.03 288 ASN A CA 1
ATOM 2227 C C . ASN A 1 288 ? 18.442 -13.427 40.006 1.00 53.03 288 ASN A C 1
ATOM 2229 O O . ASN A 1 288 ? 17.564 -13.365 40.872 1.00 53.03 288 ASN A O 1
ATOM 2233 N N . SER A 1 289 ? 18.253 -14.158 38.899 1.00 56.28 289 SER A N 1
ATOM 2234 C CA . SER A 1 289 ? 16.976 -14.837 38.584 1.00 56.28 289 SER A CA 1
ATOM 2235 C C . SER A 1 289 ? 16.707 -16.086 39.451 1.00 56.28 289 SER A C 1
ATOM 2237 O O . SER A 1 289 ? 16.775 -17.232 39.015 1.00 56.28 289 SER A O 1
ATOM 2239 N N . ASN A 1 290 ? 16.343 -15.864 40.718 1.00 58.38 290 ASN A N 1
ATOM 2240 C CA . ASN A 1 290 ? 16.023 -16.915 41.697 1.00 58.38 290 ASN A CA 1
ATOM 2241 C C . ASN A 1 290 ? 14.731 -17.704 41.380 1.00 58.38 290 ASN A C 1
ATOM 2243 O O . ASN A 1 290 ? 14.460 -18.718 42.022 1.00 58.38 290 ASN A O 1
ATOM 2247 N N . ASN A 1 291 ? 13.941 -17.260 40.397 1.00 68.69 291 ASN A N 1
ATOM 2248 C CA . ASN A 1 291 ? 12.767 -17.956 39.873 1.00 68.69 291 ASN A CA 1
ATOM 2249 C C . ASN A 1 291 ? 12.947 -18.226 38.372 1.00 68.69 291 ASN A C 1
ATOM 2251 O O . ASN A 1 291 ? 13.407 -17.356 37.637 1.00 68.69 291 ASN A O 1
ATOM 2255 N N . ARG A 1 292 ? 12.510 -19.404 37.906 1.00 83.75 292 ARG A N 1
ATOM 2256 C CA . ARG A 1 292 ? 12.386 -19.701 36.471 1.00 83.75 292 ARG A CA 1
ATOM 2257 C C . ARG A 1 292 ? 11.227 -18.889 35.890 1.00 83.75 292 ARG A C 1
ATOM 2259 O O . ARG A 1 292 ? 10.090 -19.065 36.324 1.00 83.75 292 ARG A O 1
ATOM 2266 N N . ILE A 1 293 ? 11.539 -18.033 34.926 1.00 87.44 293 ILE A N 1
ATOM 2267 C CA . ILE A 1 293 ? 10.580 -17.255 34.135 1.00 87.44 293 ILE A CA 1
ATOM 2268 C C . ILE A 1 293 ? 10.090 -18.130 32.972 1.00 87.44 293 ILE A C 1
ATOM 2270 O O . ILE A 1 293 ? 10.862 -18.928 32.442 1.00 87.44 293 ILE A O 1
ATOM 2274 N N . LEU A 1 294 ? 8.813 -18.018 32.604 1.00 88.94 294 LEU A N 1
ATOM 2275 C CA . LEU A 1 294 ? 8.178 -18.790 31.532 1.00 88.94 294 LEU A CA 1
ATOM 2276 C C . LEU A 1 294 ? 7.451 -17.882 30.527 1.00 88.94 294 LEU A C 1
ATOM 2278 O O . LEU A 1 294 ? 7.107 -16.741 30.827 1.00 88.94 294 LEU A O 1
ATOM 2282 N N . GLU A 1 295 ? 7.168 -18.419 29.340 1.00 90.12 295 GLU A N 1
ATOM 2283 C CA . GLU A 1 295 ? 6.315 -17.769 28.338 1.00 90.12 295 GLU A CA 1
ATOM 2284 C C . GLU A 1 295 ? 4.925 -17.441 28.916 1.00 90.12 295 GLU A C 1
ATOM 2286 O O . GLU A 1 295 ? 4.294 -18.268 29.582 1.00 90.12 295 GLU A O 1
ATOM 2291 N N . GLY A 1 296 ? 4.440 -16.226 28.658 1.00 87.50 296 GLY A N 1
ATOM 2292 C CA . GLY A 1 296 ? 3.190 -15.698 29.206 1.00 87.50 296 GLY A CA 1
ATOM 2293 C C . GLY A 1 296 ? 3.283 -15.153 30.638 1.00 87.50 296 GLY A C 1
ATOM 2294 O O . GLY A 1 296 ? 2.273 -14.685 31.168 1.00 87.50 296 GLY A O 1
ATOM 2295 N N . ASP A 1 297 ? 4.458 -15.176 31.273 1.00 92.06 297 ASP A N 1
ATOM 2296 C CA . ASP A 1 297 ? 4.677 -14.469 32.535 1.00 92.06 297 ASP A CA 1
ATOM 2297 C C . ASP A 1 297 ? 4.757 -12.953 32.294 1.00 92.06 297 ASP A C 1
ATOM 2299 O O . ASP A 1 297 ? 5.429 -12.497 31.372 1.00 92.06 297 ASP A O 1
ATOM 2303 N N . TYR A 1 298 ? 4.098 -12.157 33.140 1.00 90.69 298 TYR A N 1
ATOM 2304 C CA . TYR A 1 298 ? 4.324 -10.711 33.185 1.00 90.69 298 TYR A CA 1
ATOM 2305 C C . TYR A 1 298 ? 5.518 -10.426 34.096 1.00 90.69 298 TYR A C 1
ATOM 2307 O O . TYR A 1 298 ? 5.562 -10.946 35.212 1.00 90.69 298 TYR A O 1
ATOM 2315 N N . VAL A 1 299 ? 6.473 -9.624 33.631 1.00 91.38 299 VAL A N 1
ATOM 2316 C CA . VAL A 1 299 ? 7.729 -9.336 34.332 1.00 91.38 299 VAL A CA 1
ATOM 2317 C C . VAL A 1 299 ? 8.016 -7.840 34.397 1.00 91.38 299 VAL A C 1
ATOM 2319 O O . VAL A 1 299 ? 7.633 -7.072 33.516 1.00 91.38 299 VAL A O 1
ATOM 2322 N N . THR A 1 300 ? 8.720 -7.434 35.451 1.00 91.06 300 THR A N 1
ATOM 2323 C CA . THR A 1 300 ? 9.388 -6.132 35.566 1.00 91.06 300 THR A CA 1
ATOM 2324 C C . THR A 1 300 ? 10.889 -6.370 35.483 1.00 91.06 300 THR A C 1
ATOM 2326 O O . THR A 1 300 ? 11.441 -7.106 36.303 1.00 91.06 300 THR A O 1
ATOM 2329 N N . VAL A 1 301 ? 11.535 -5.759 34.494 1.00 91.12 301 VAL A N 1
ATOM 2330 C CA . VAL A 1 301 ? 12.968 -5.884 34.205 1.00 91.12 301 VAL A CA 1
ATOM 2331 C C . VAL A 1 301 ? 13.649 -4.569 34.551 1.00 91.12 301 VAL A C 1
ATOM 2333 O O . VAL A 1 301 ? 13.156 -3.496 34.199 1.00 91.12 301 VAL A O 1
ATOM 2336 N N . LYS A 1 302 ? 14.799 -4.664 35.210 1.00 89.88 302 LYS A N 1
ATOM 2337 C CA . LYS A 1 302 ? 15.741 -3.570 35.428 1.00 89.88 302 LYS A CA 1
ATOM 2338 C C . LYS A 1 302 ? 17.090 -3.974 34.862 1.00 89.88 302 LYS A C 1
ATOM 2340 O O . LYS A 1 302 ? 17.490 -5.132 34.992 1.00 89.88 302 LYS A O 1
ATOM 2345 N N . GLY A 1 303 ? 17.780 -3.034 34.236 1.00 89.94 303 GLY A N 1
ATOM 2346 C CA . GLY A 1 303 ? 19.069 -3.310 33.621 1.00 89.94 303 GLY A CA 1
ATOM 2347 C C . GLY A 1 303 ? 19.631 -2.119 32.867 1.00 89.94 303 GLY A C 1
ATOM 2348 O O . GLY A 1 303 ? 19.029 -1.044 32.847 1.00 89.94 303 GLY A O 1
ATOM 2349 N N . MET A 1 304 ? 20.780 -2.339 32.239 1.00 89.38 304 MET A N 1
ATOM 2350 C CA . MET A 1 304 ? 21.457 -1.341 31.419 1.00 89.38 304 MET A CA 1
ATOM 2351 C C . MET A 1 304 ? 21.074 -1.529 29.950 1.00 89.38 304 MET A C 1
ATOM 2353 O O . MET A 1 304 ? 21.105 -2.649 29.433 1.00 89.38 304 MET A O 1
ATOM 2357 N N . TYR A 1 305 ? 20.713 -0.441 29.272 1.00 91.12 305 TYR A N 1
ATOM 2358 C CA . TYR A 1 305 ? 20.374 -0.471 27.853 1.00 91.12 305 TYR A CA 1
ATOM 2359 C C . TYR A 1 305 ? 21.633 -0.552 26.980 1.00 91.12 305 TYR A C 1
ATOM 2361 O O . TYR A 1 305 ? 22.496 0.323 27.047 1.00 91.12 305 TYR A O 1
ATOM 2369 N N . PHE A 1 306 ? 21.724 -1.578 26.131 1.00 87.12 306 PHE A N 1
ATOM 2370 C CA . PHE A 1 306 ? 22.880 -1.830 25.255 1.00 87.12 306 PHE A CA 1
ATOM 2371 C C . PHE A 1 306 ? 22.690 -1.345 23.807 1.00 87.12 306 PHE A C 1
ATOM 2373 O O . PHE A 1 306 ? 23.576 -1.510 22.970 1.00 87.12 306 PHE A O 1
ATOM 2380 N N . GLY A 1 307 ? 21.554 -0.714 23.496 1.00 90.50 307 GLY A N 1
ATOM 2381 C CA . GLY A 1 307 ? 21.206 -0.296 22.138 1.00 90.50 307 GLY A CA 1
ATOM 2382 C C . GLY A 1 307 ? 20.284 -1.307 21.457 1.00 90.50 307 GLY A C 1
ATOM 2383 O O . GLY A 1 307 ? 19.337 -1.793 22.068 1.00 90.50 307 GLY A O 1
ATOM 2384 N N . VAL A 1 308 ? 20.509 -1.591 20.170 1.00 92.31 308 VAL A N 1
ATOM 2385 C CA . VAL A 1 308 ? 19.626 -2.470 19.383 1.00 92.31 308 VAL A CA 1
ATOM 2386 C C . VAL A 1 308 ? 20.341 -3.703 18.842 1.00 92.31 308 VAL A C 1
ATOM 2388 O O . VAL A 1 308 ? 21.353 -3.610 18.148 1.00 92.31 308 VAL A O 1
ATOM 2391 N N . THR A 1 309 ? 19.736 -4.856 19.102 1.00 91.88 309 THR A N 1
ATOM 2392 C CA . THR A 1 309 ? 20.190 -6.190 18.700 1.00 91.88 309 THR A CA 1
ATOM 2393 C C . THR A 1 309 ? 19.298 -6.765 17.609 1.00 91.88 309 THR A C 1
ATOM 2395 O O . THR A 1 309 ? 18.346 -6.116 17.175 1.00 91.88 309 THR A O 1
ATOM 2398 N N . SER A 1 310 ? 19.601 -7.952 17.080 1.00 89.31 310 SER A N 1
ATOM 2399 C CA . SER A 1 310 ? 18.808 -8.548 15.992 1.00 89.31 310 SER A CA 1
ATOM 2400 C C . SER A 1 310 ? 18.634 -10.057 16.117 1.00 89.31 310 SER A C 1
ATOM 2402 O O . SER A 1 310 ? 19.498 -10.836 15.707 1.00 89.31 310 SER A O 1
ATOM 2404 N N . TYR A 1 311 ? 17.464 -10.459 16.612 1.00 81.81 311 TYR A N 1
ATOM 2405 C CA . TYR A 1 311 ? 17.066 -11.857 16.739 1.00 81.81 311 TYR A CA 1
ATOM 2406 C C . TYR A 1 311 ? 16.484 -12.407 15.426 1.00 81.81 311 TYR A C 1
ATOM 2408 O O . TYR A 1 311 ? 16.076 -11.667 14.526 1.00 81.81 311 TYR A O 1
ATOM 2416 N N . THR A 1 312 ? 16.456 -13.736 15.301 1.00 81.94 312 THR A N 1
ATOM 2417 C CA . THR A 1 312 ? 15.831 -14.434 14.165 1.00 81.94 312 THR A CA 1
ATOM 2418 C C . THR A 1 312 ? 14.549 -15.112 14.635 1.00 81.94 312 THR A C 1
ATOM 2420 O O . THR A 1 312 ? 14.555 -15.855 15.613 1.00 81.94 312 THR A O 1
ATOM 2423 N N . THR A 1 313 ? 13.441 -14.847 13.948 1.00 80.44 313 THR A N 1
ATOM 2424 C CA . THR A 1 313 ? 12.129 -15.434 14.246 1.00 80.44 313 THR A CA 1
ATOM 2425 C C . THR A 1 313 ? 12.063 -16.915 13.855 1.00 80.44 313 THR A C 1
ATOM 2427 O O . THR A 1 313 ? 12.843 -17.398 13.036 1.00 80.44 313 THR A O 1
ATOM 2430 N N . VAL A 1 314 ? 11.048 -17.630 14.354 1.00 75.56 314 VAL A N 1
ATOM 2431 C CA . VAL A 1 314 ? 10.759 -19.034 13.986 1.00 75.56 314 VAL A CA 1
ATOM 2432 C C . VAL A 1 314 ? 10.518 -19.224 12.472 1.00 75.56 314 VAL A C 1
ATOM 2434 O O . VAL A 1 314 ? 10.675 -20.331 11.961 1.00 75.56 314 VAL A O 1
ATOM 2437 N N . MET A 1 315 ? 10.174 -18.158 11.735 1.00 78.44 315 MET A N 1
ATOM 2438 C CA . MET A 1 315 ? 10.002 -18.182 10.272 1.00 78.44 315 MET A CA 1
ATOM 2439 C C . MET A 1 315 ? 11.294 -17.883 9.487 1.00 78.44 315 MET A C 1
ATOM 2441 O O . MET A 1 315 ? 11.302 -18.016 8.266 1.00 78.44 315 MET A O 1
ATOM 2445 N N . GLY A 1 316 ? 12.386 -17.511 10.164 1.00 80.12 316 GLY A N 1
ATOM 2446 C CA . GLY A 1 316 ? 13.679 -17.172 9.556 1.00 80.12 316 GLY A CA 1
ATOM 2447 C C . GLY A 1 316 ? 13.892 -15.680 9.267 1.00 80.12 316 GLY A C 1
ATOM 2448 O O . GLY A 1 316 ? 15.016 -15.284 8.960 1.00 80.12 316 GLY A O 1
ATOM 2449 N N . ASP A 1 317 ? 12.860 -14.844 9.408 1.00 82.19 317 ASP A N 1
ATOM 2450 C CA . ASP A 1 317 ? 12.984 -13.386 9.295 1.00 82.19 317 ASP A CA 1
ATOM 2451 C C . ASP A 1 317 ? 13.779 -12.810 10.476 1.00 82.19 317 ASP A C 1
ATOM 2453 O O . ASP A 1 317 ? 13.603 -13.250 11.617 1.00 82.19 317 ASP A O 1
ATOM 2457 N N . LYS A 1 318 ? 14.633 -11.812 10.212 1.00 85.94 318 LYS A N 1
ATOM 2458 C CA . LYS A 1 318 ? 15.409 -11.096 11.237 1.00 85.94 318 LYS A CA 1
ATOM 2459 C C . LYS A 1 318 ? 14.725 -9.793 11.636 1.00 85.94 318 LYS A C 1
ATOM 2461 O O . LYS A 1 318 ? 14.468 -8.956 10.773 1.00 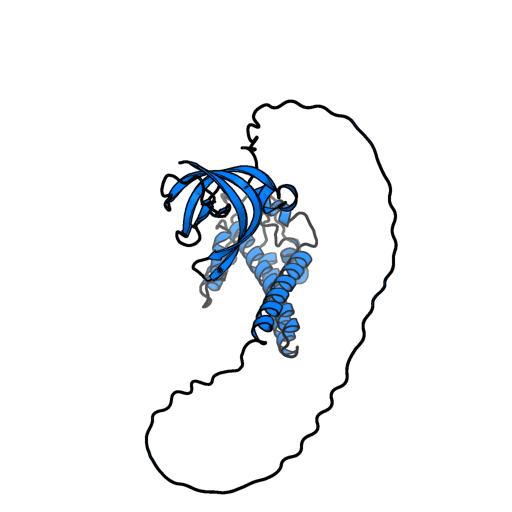85.94 318 LYS A O 1
ATOM 2466 N N . ASN A 1 319 ? 14.527 -9.605 12.937 1.00 87.75 319 ASN A N 1
ATOM 2467 C CA . ASN A 1 319 ? 13.928 -8.408 13.520 1.00 87.75 319 ASN A CA 1
ATOM 2468 C C . ASN A 1 319 ? 14.934 -7.712 14.442 1.00 87.75 319 ASN A C 1
ATOM 2470 O O . ASN A 1 319 ? 15.614 -8.370 15.227 1.00 87.75 319 ASN A O 1
ATOM 2474 N N . THR A 1 320 ? 14.999 -6.384 14.365 1.00 91.44 320 THR A N 1
ATOM 2475 C CA . THR A 1 320 ? 15.869 -5.550 15.205 1.00 91.44 320 THR A CA 1
ATOM 2476 C C . THR A 1 320 ? 15.065 -4.960 16.362 1.00 91.44 320 THR A C 1
ATOM 2478 O O . THR A 1 320 ? 14.018 -4.360 16.121 1.00 91.44 320 THR A O 1
ATOM 2481 N N . VAL A 1 321 ? 15.539 -5.127 17.598 1.00 93.75 321 VAL A N 1
ATOM 2482 C CA . VAL A 1 321 ? 14.840 -4.721 18.835 1.00 93.75 321 VAL A CA 1
ATOM 2483 C C . VAL A 1 321 ? 15.801 -4.068 19.838 1.00 93.75 321 VAL A C 1
ATOM 2485 O O . VAL A 1 321 ? 16.994 -4.370 19.794 1.00 93.75 321 VAL A O 1
ATOM 2488 N N . PRO A 1 322 ? 15.314 -3.200 20.745 1.00 93.94 322 PRO A N 1
ATOM 2489 C CA . PRO A 1 322 ? 16.039 -2.787 21.951 1.00 93.94 322 PRO A CA 1
ATOM 2490 C C . PRO A 1 322 ? 16.600 -3.988 22.744 1.00 93.94 322 PRO A C 1
ATOM 2492 O O . PRO A 1 322 ? 15.920 -5.009 22.845 1.00 93.94 322 PRO A O 1
ATOM 2495 N N . GLU A 1 323 ? 17.801 -3.860 23.315 1.00 94.62 323 GLU A N 1
ATOM 2496 C CA . GLU A 1 323 ? 18.509 -4.891 24.101 1.00 94.62 323 GLU A CA 1
ATOM 2497 C C . GLU A 1 323 ? 18.866 -4.382 25.511 1.00 94.62 323 GLU A C 1
ATOM 2499 O O . GLU A 1 323 ? 19.382 -3.272 25.662 1.00 94.62 323 GLU A O 1
ATOM 2504 N N . ILE A 1 324 ? 18.594 -5.180 26.550 1.00 92.94 324 ILE A N 1
ATOM 2505 C CA . ILE A 1 324 ? 18.862 -4.844 27.962 1.00 92.94 324 ILE A CA 1
ATOM 2506 C C . ILE A 1 324 ? 19.628 -5.988 28.644 1.00 92.94 324 ILE A C 1
ATOM 2508 O O . ILE A 1 324 ? 19.127 -7.111 28.685 1.00 92.94 324 ILE A O 1
ATOM 2512 N N . ASP A 1 325 ? 20.779 -5.689 29.256 1.00 91.69 325 ASP A N 1
ATOM 2513 C CA . ASP A 1 325 ? 21.466 -6.599 30.194 1.00 91.69 325 ASP A CA 1
ATOM 2514 C C . ASP A 1 325 ? 20.833 -6.448 31.586 1.00 91.69 325 ASP A C 1
ATOM 2516 O O . ASP A 1 325 ? 20.899 -5.378 32.200 1.00 91.69 325 ASP A O 1
ATOM 2520 N N . ALA A 1 326 ? 20.144 -7.491 32.058 1.00 90.00 326 ALA A N 1
ATOM 2521 C CA . ALA A 1 326 ? 19.278 -7.405 33.230 1.00 90.00 326 ALA A CA 1
ATOM 2522 C C . ALA A 1 326 ? 20.033 -7.560 34.563 1.00 90.00 326 ALA A C 1
ATOM 2524 O O . ALA A 1 326 ? 20.567 -8.626 34.880 1.00 90.00 326 ALA A O 1
ATOM 2525 N N . SER A 1 327 ? 19.978 -6.525 35.405 1.00 86.12 327 SER A N 1
ATOM 2526 C CA . SER A 1 327 ? 20.488 -6.540 36.783 1.00 86.12 327 SER A CA 1
ATOM 2527 C C . SER A 1 327 ? 19.524 -7.242 37.753 1.00 86.12 327 SER A C 1
ATOM 2529 O O . SER A 1 327 ? 19.960 -7.976 38.648 1.00 86.12 327 SER A O 1
ATOM 2531 N N . ASP A 1 328 ? 18.215 -7.051 37.559 1.00 85.44 328 ASP A N 1
ATOM 2532 C CA . ASP A 1 328 ? 17.121 -7.611 38.362 1.00 85.44 328 ASP A CA 1
ATOM 2533 C C . ASP A 1 328 ? 15.881 -7.875 37.488 1.00 85.44 328 ASP A C 1
ATOM 2535 O O . ASP A 1 328 ? 15.518 -7.062 36.635 1.00 85.44 328 ASP A O 1
ATOM 2539 N N . VAL A 1 329 ? 15.204 -9.007 37.714 1.00 86.62 329 VAL A N 1
ATOM 2540 C CA . VAL A 1 329 ? 13.945 -9.353 37.035 1.00 86.62 329 VAL A CA 1
ATOM 2541 C C . VAL A 1 329 ? 12.969 -9.975 38.027 1.00 86.62 329 VAL A C 1
ATOM 2543 O O . VAL A 1 329 ? 13.258 -10.982 38.675 1.00 86.62 329 VAL A O 1
ATOM 2546 N N . SER A 1 330 ? 11.779 -9.383 38.108 1.00 84.38 330 SER A N 1
ATOM 2547 C CA . SER A 1 330 ? 10.713 -9.745 39.048 1.00 84.38 330 SER A CA 1
ATOM 2548 C C . SER A 1 330 ? 9.376 -9.993 38.337 1.00 84.38 330 SER A C 1
ATOM 2550 O O . SER A 1 330 ? 9.221 -9.666 37.161 1.00 84.38 330 SER A O 1
ATOM 2552 N N . ARG A 1 331 ? 8.426 -10.612 39.048 1.00 81.25 331 ARG A N 1
ATOM 2553 C CA . ARG A 1 331 ? 7.111 -11.078 38.575 1.00 81.25 331 ARG A CA 1
ATOM 2554 C C . ARG A 1 331 ? 6.033 -10.738 39.607 1.00 81.25 331 ARG A C 1
ATOM 2556 O O . ARG A 1 331 ? 6.331 -10.943 40.806 1.00 81.25 331 ARG A O 1
#

Radius of gyration: 32.67 Å; chains: 1; bounding box: 92×79×77 Å

=== Feature glossary ===
Feature key, reading from the visual/contextual features back to the raw sequence:

Rendered structure images. Six rendered views show the 3D structure from the faces of a cube — i.e. along ±x, ±y, ±z. Rendering representation is drawn randomly per protein from cartoon (secondary-structure ribbons), sticks (backbone bonds), or molecular surface; coloring is either N→C rainbow (blue at the N-terminus through red at the C-terminus) or one color per chain.

Contact-map, Ramachandran, and PAE plots. The contact map is a binary N×N matrix image: pixel (i, j) is dark where Cα_i and Cα_j are within 8 Å and |i−j|>4. Because the |i−j|>4 filter removes local helical contacts, off-diagonal stripes parallel to the main diagonal indicate parallel β-sheets; stripes perpendicular to it indicate antiparallel β-sheets. The Ramachandran plot scatters every residue's (φ, ψ) pair against the sterically allowed regions. The PAE heatmap renders the predicted-aligned-error matrix.

InterPro / GO / CATH / organism. Database cross-references. InterPro integrates a dozen domain/family signature databases into unified entries with residue-range hits. GO terms attach function/process/location labels with evidence codes. CATH codes position the fold in a four-level structural taxonomy. Organism is the NCBI-taxonomy species name.

Nearest PDB structures. The Foldseek neighbor list gives the closest experimentally determined structures in the PDB, ranked by structural alignment. TM-score near 1 means near-identical fold; near 0.3 means only rough topology match. This is how one finds what a novel AlphaFold prediction most resembles in the solved-structure universe.

Predicted aligned error. PAE(i, j) answers: if I align the predicted and true structures on residue i, how far off (in Å) do I expect residue j to be? A block-diagonal PAE matrix with low values on the blocks and high values off-diagonal is the signature of a multi-domain protein with confidently predicted domains but uncertain inter-domain orientation.

Solvent-accessible surface area. Accessible surface area quantifies burial. A residue with SASA near zero is packed into the hydrophobic core; one with SASA >100 Å² sits on the surface. Computed here via the Shrake–Rupley numerical algorithm with a 1.4 Å probe.

B-factor. B-factor (Debye–Waller factor) reflects atomic displacement in the crystal lattice. It is an experimental observable (units Å²), not a prediction; low values mean the atom is pinned down, high values mean it moves or is heterogeneous across the crystal.

pLDDT. For AlphaFold models, the B-factor field carries pLDDT — the model's own estimate of local accuracy on a 0–100 scale. Regions with pLDDT<50 should be treated as essentially unmodeled; they often correspond to intrinsically disordered segments.

Backbone torsions (φ/ψ). φ (phi) and ψ (psi) are the two rotatable backbone dihedrals per residue: φ is the C(i-1)–N–Cα–C torsion, ψ is the N–Cα–C–N(i+1) torsion, both in degrees on (−180°, 180°]. α-helical residues cluster near (−60°, −45°); β-strand residues near (−120°, +130°). A Ramachandran plot is simply a scatter of (φ, ψ) for every residue.

Radius of gyration, Cα contacts, bounding box. Radius of gyration (Rg) is the root-mean-square distance of Cα atoms from their centroid — a single number for overall size and compactness. A globular domain of N residues has Rg ≈ 2.2·N^0.38 Å; an extended or disordered chain has a much larger Rg. The Cα contact count is the number of residue pairs whose Cα atoms are within 8 Å and are more than four positions apart in sequence — a standard proxy for tertiary packing density. The bounding box is the smallest axis-aligned box enclosing all Cα atoms.

Secondary structure (3-state, P-SEA). Three-state secondary structure (P-SEA) collapses the eight DSSP classes into helix (a), strand (b), and coil (c). P-SEA assigns these from Cα geometry alone — distances and angles — without requiring backbone oxygens, so it works on any Cα trace.

Secondary structure (8-state, DSSP). DSSP 8-state secondary structure assigns each residue one of H (α-helix), G (3₁₀-helix), I (π-helix), E (extended β-strand), B (isolated β-bridge), T (hydrogen-bonded turn), S (bend), or '-' (coil). The assignment is computed from backbone hydrogen-bond geometry via the Kabsch–Sander algorithm.

Foldseek 3Di. A 3Di character summarizes, for each residue, the relative orientation of the Cα frame of its nearest spatial neighbor. Because it encodes fold topology rather than chemistry, 3Di alignments detect remote structural similarity that sequence alignment misses.

mmCIF coordinates. The mmCIF block holds the 3D Cartesian coordinates of each backbone atom (N, Cα, C, O) in ångströms. mmCIF is the PDB's canonical archive format — a tagged-loop text representation of the atomic model.

Sequence. Sequence gives the chain of amino acids in standard one-letter code (A=alanine, C=cysteine, …, Y=tyrosine), read N→C. It is the only feature that is directly encoded by the gene; all structural features are derived from the folded form of this sequence.